Protein AF-A0A961YLG9-F1 (afdb_monomer)

Radius of gyration: 18.96 Å; Cα contacts (8 Å, |Δi|>4): 304; chains: 1; bounding box: 44×37×53 Å

Solvent-accessible surface area (backbone atoms only — not comparable to full-atom values): 10864 Å² total; per-residue (Å²): 130,50,76,83,41,44,87,75,76,43,82,70,72,60,47,52,33,29,38,29,34,39,29,33,47,66,45,86,82,85,55,84,61,77,47,68,44,92,85,68,57,30,36,38,34,45,44,97,78,22,21,39,44,34,38,22,33,81,44,76,56,87,82,72,70,48,75,55,99,88,36,82,41,46,74,59,53,68,68,43,51,53,50,31,54,50,56,48,23,71,75,38,64,76,51,70,74,55,52,73,72,48,71,42,33,46,83,30,43,29,27,66,82,50,51,38,35,47,40,61,54,80,93,43,80,92,48,74,50,78,50,32,35,43,79,47,45,80,82,42,43,72,61,49,50,54,40,51,55,23,52,76,68,77,40,83,45,100,58,92,48,74,91,21,30,64,70,73,54,77,77,65,85,71,72,62,80,59,83,83,49,99,80,110

pLDDT: mean 90.31, std 12.15, range [31.39, 98.12]

Nearest PDB structures (foldseek):
  8bjy-assembly1_A  TM=7.384E-01  e=9.399E-06  Parastagonospora nodorum SN15
  5t1e-assembly1_A  TM=6.986E-01  e=9.980E-06  Parastagonospora nodorum SN15
  8blz-assembly1_C  TM=6.568E-01  e=5.814E-06  Parastagonospora nodorum SN15
  8blx-assembly1_A  TM=6.499E-01  e=5.475E-06  Parastagonospora nodorum SN15
  6iwe-assembly1_A  TM=6.745E-01  e=1.519E-05  Penicillium terrenum

Structure (mmCIF, N/CA/C/O backbone):
data_AF-A0A961YLG9-F1
#
_entry.id   AF-A0A961YLG9-F1
#
loop_
_atom_site.group_PDB
_atom_site.id
_atom_site.type_symbol
_atom_site.label_atom_id
_atom_site.label_alt_id
_atom_site.label_comp_id
_atom_site.label_asym_id
_atom_site.label_entity_id
_atom_site.label_seq_id
_atom_site.pdbx_PDB_ins_code
_atom_site.Cartn_x
_atom_site.Cartn_y
_atom_site.Cartn_z
_atom_site.occupancy
_atom_site.B_iso_or_equiv
_atom_site.auth_seq_id
_atom_site.auth_comp_id
_atom_site.auth_asym_id
_atom_site.auth_atom_id
_atom_site.pdbx_PDB_model_num
ATOM 1 N N . GLY A 1 1 ? 2.352 7.846 11.051 1.00 78.31 1 GLY A N 1
ATOM 2 C CA . GLY A 1 1 ? 1.405 6.716 10.923 1.00 78.31 1 GLY A CA 1
ATOM 3 C C . GLY A 1 1 ? 0.243 6.874 11.884 1.00 78.31 1 GLY A C 1
ATOM 4 O O . GLY A 1 1 ? -0.886 7.020 11.445 1.00 78.31 1 GLY A O 1
ATOM 5 N N . ASN A 1 2 ? 0.514 6.935 13.190 1.00 89.12 2 ASN A N 1
ATOM 6 C CA . ASN A 1 2 ? -0.513 7.116 14.226 1.00 89.12 2 ASN A CA 1
ATOM 7 C C . ASN A 1 2 ? -0.897 8.585 14.509 1.00 89.12 2 ASN A C 1
ATOM 9 O O . ASN A 1 2 ? -1.562 8.863 15.502 1.00 89.12 2 ASN A O 1
ATOM 13 N N . ASP A 1 3 ? -0.490 9.544 13.674 1.00 90.50 3 ASP A N 1
ATOM 14 C CA . ASP A 1 3 ? -0.540 10.980 14.004 1.00 90.50 3 ASP A CA 1
ATOM 15 C C . ASP A 1 3 ? -1.960 11.493 14.303 1.00 90.50 3 ASP A C 1
ATOM 17 O O . ASP A 1 3 ? -2.135 12.384 15.131 1.00 90.50 3 ASP A O 1
ATOM 21 N N . LEU A 1 4 ? -2.981 10.889 13.683 1.00 92.50 4 LEU A N 1
ATOM 22 C CA . LEU A 1 4 ? -4.389 11.242 13.894 1.00 92.50 4 LEU A CA 1
ATOM 23 C C . LEU A 1 4 ? -5.045 10.521 15.082 1.00 92.50 4 LEU A C 1
ATOM 25 O O . LEU A 1 4 ? -6.028 11.028 15.615 1.00 92.50 4 LEU A O 1
ATOM 29 N N . ILE A 1 5 ? -4.529 9.360 15.499 1.00 92.12 5 ILE A N 1
ATOM 30 C CA . ILE A 1 5 ? -5.150 8.532 16.550 1.00 92.12 5 ILE A CA 1
ATOM 31 C C . ILE A 1 5 ? -4.424 8.635 17.899 1.00 92.12 5 ILE A C 1
ATOM 33 O O . ILE A 1 5 ? -5.054 8.489 18.945 1.00 92.12 5 ILE A O 1
ATOM 37 N N . ASN A 1 6 ? -3.134 8.989 17.889 1.00 92.75 6 ASN A N 1
ATOM 38 C CA . ASN A 1 6 ? -2.335 9.224 19.092 1.00 92.75 6 ASN A CA 1
ATOM 39 C C . ASN A 1 6 ? -2.957 10.271 20.037 1.00 92.75 6 ASN A C 1
ATOM 41 O O . ASN A 1 6 ? -2.997 10.014 21.241 1.00 92.75 6 ASN A O 1
ATOM 45 N N . PRO A 1 7 ? -3.494 11.419 19.558 1.00 94.19 7 PRO A N 1
ATOM 46 C CA . PRO A 1 7 ? -4.159 12.389 20.435 1.00 94.19 7 PRO A CA 1
ATOM 47 C C . PRO A 1 7 ? -5.408 11.845 21.144 1.00 94.19 7 PRO A C 1
ATOM 49 O O . PRO A 1 7 ? -5.836 12.419 22.141 1.00 94.19 7 PRO A O 1
ATOM 52 N N . LEU A 1 8 ? -5.986 10.748 20.642 1.00 92.19 8 LEU A N 1
ATOM 53 C CA . LEU A 1 8 ? -7.137 10.055 21.229 1.00 92.19 8 LEU A CA 1
ATOM 54 C C . LEU A 1 8 ? -6.713 8.936 22.199 1.00 92.19 8 LEU A C 1
ATOM 56 O O . LEU A 1 8 ? -7.563 8.224 22.721 1.00 92.19 8 LEU A O 1
ATOM 60 N N . GLY A 1 9 ? -5.409 8.768 22.447 1.00 90.62 9 GLY A N 1
ATOM 61 C CA . GLY A 1 9 ? -4.867 7.722 23.318 1.00 90.62 9 GLY A CA 1
ATOM 62 C C . GLY A 1 9 ? -4.776 6.339 22.666 1.00 90.62 9 GLY A C 1
ATOM 63 O O . GLY A 1 9 ? -4.521 5.360 23.363 1.00 90.62 9 GLY A O 1
ATOM 64 N N . LEU A 1 10 ? -4.972 6.246 21.348 1.00 90.12 10 LEU A N 1
ATOM 65 C CA . LEU A 1 10 ? -4.875 5.000 20.589 1.00 90.12 10 LEU A CA 1
ATOM 66 C C . LEU A 1 10 ? -3.513 4.908 19.899 1.00 90.12 10 LEU A C 1
ATOM 68 O O . LEU A 1 10 ? -3.010 5.903 19.385 1.00 90.12 10 LEU A O 1
ATOM 72 N N . ASN A 1 11 ? -2.941 3.707 19.842 1.00 90.12 11 ASN A N 1
ATOM 73 C CA . ASN A 1 11 ? -1.681 3.454 19.152 1.00 90.12 11 ASN A CA 1
ATOM 74 C C . ASN A 1 11 ? -1.689 2.057 18.529 1.00 90.12 11 ASN A C 1
ATOM 76 O O . ASN A 1 11 ? -2.025 1.081 19.197 1.00 90.12 11 ASN A O 1
ATOM 80 N N . VAL A 1 12 ? -1.274 1.965 17.268 1.00 90.44 12 VAL A N 1
ATOM 81 C CA . VAL A 1 12 ? -1.091 0.697 16.558 1.00 90.44 12 VAL A CA 1
ATOM 82 C C . VAL A 1 12 ? 0.377 0.561 16.166 1.00 90.44 12 VAL A C 1
ATOM 84 O O . VAL A 1 12 ? 0.937 1.521 15.626 1.00 90.44 12 VAL A O 1
ATOM 87 N N . PRO A 1 13 ? 1.025 -0.592 16.419 1.00 89.44 13 PRO A N 1
ATOM 88 C CA . PRO A 1 13 ? 2.351 -0.845 15.871 1.00 89.44 13 PRO A CA 1
ATOM 89 C C . PRO A 1 13 ? 2.229 -0.782 14.349 1.00 89.44 13 PRO A C 1
ATOM 91 O O . PRO A 1 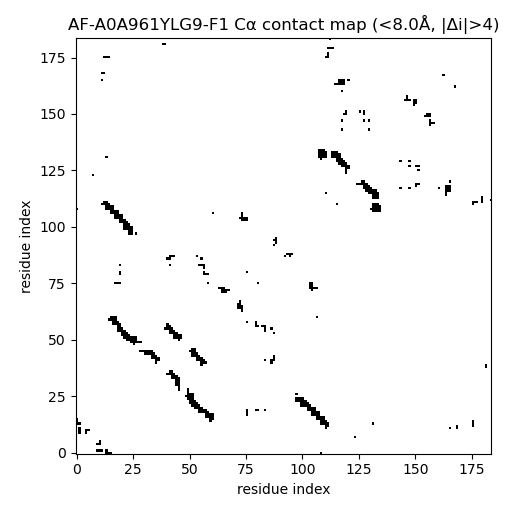13 ? 1.478 -1.554 13.768 1.00 89.44 13 PRO A O 1
ATOM 94 N N . MET A 1 14 ? 2.870 0.187 13.706 1.00 88.50 14 MET A N 1
ATOM 95 C CA . MET A 1 14 ? 2.844 0.310 12.253 1.00 88.50 14 MET A CA 1
ATOM 96 C C . MET A 1 14 ? 4.108 0.980 11.750 1.00 88.50 14 MET A C 1
ATOM 98 O O . MET A 1 14 ? 4.666 1.859 12.412 1.00 88.50 14 MET A O 1
ATOM 102 N N . GLU A 1 15 ? 4.489 0.616 10.539 1.00 89.50 15 GLU A N 1
ATOM 103 C CA . GLU A 1 15 ? 5.558 1.262 9.795 1.00 89.50 15 GLU A CA 1
ATOM 104 C C . GLU A 1 15 ? 4.985 1.957 8.566 1.00 89.50 15 GLU A C 1
ATOM 106 O O . GLU A 1 15 ? 3.935 1.583 8.043 1.00 89.50 15 GLU A O 1
ATOM 111 N N . VAL A 1 16 ? 5.670 3.000 8.107 1.00 91.44 16 VAL A N 1
ATOM 112 C CA . VAL A 1 16 ? 5.351 3.625 6.826 1.00 91.44 16 VAL A CA 1
ATOM 113 C C . VAL A 1 16 ? 6.437 3.224 5.843 1.00 91.44 16 VAL A C 1
ATOM 115 O O . VAL A 1 16 ? 7.594 3.622 5.979 1.00 91.44 16 VAL A O 1
ATOM 118 N N . MET A 1 17 ? 6.057 2.427 4.854 1.00 91.25 17 MET A N 1
ATOM 119 C CA . MET A 1 17 ? 6.935 2.013 3.768 1.00 91.25 17 MET A CA 1
ATOM 120 C C . MET A 1 17 ? 6.715 2.874 2.531 1.00 91.25 17 MET A C 1
ATOM 122 O O . MET A 1 17 ? 5.650 3.456 2.334 1.00 91.25 17 MET A O 1
ATOM 126 N N . MET A 1 18 ? 7.719 2.913 1.666 1.00 92.75 18 MET A N 1
ATOM 127 C CA . MET A 1 18 ? 7.633 3.422 0.309 1.00 92.75 18 MET A CA 1
ATOM 128 C C . MET A 1 18 ? 7.708 2.270 -0.687 1.00 92.75 18 MET A C 1
ATOM 130 O O . MET A 1 18 ? 8.552 1.382 -0.563 1.00 92.75 18 MET A O 1
ATOM 134 N N . VAL A 1 19 ? 6.849 2.322 -1.703 1.00 93.31 19 VAL A N 1
ATOM 135 C CA . VAL A 1 19 ? 6.876 1.405 -2.850 1.00 93.31 19 VAL A CA 1
ATOM 136 C C . VAL A 1 19 ? 7.156 2.182 -4.120 1.00 93.31 19 VAL A C 1
ATOM 138 O O . VAL A 1 19 ? 6.512 3.205 -4.374 1.00 93.31 19 VAL A O 1
ATOM 141 N N . THR A 1 20 ? 8.091 1.688 -4.929 1.00 95.38 20 THR A N 1
ATOM 142 C CA . THR A 1 20 ? 8.440 2.303 -6.210 1.00 95.38 20 THR A CA 1
ATOM 143 C C . THR A 1 20 ? 7.461 1.891 -7.299 1.00 95.38 20 THR A C 1
ATOM 145 O O . THR A 1 20 ? 7.100 0.725 -7.449 1.00 95.38 20 THR A O 1
ATOM 148 N N . MET A 1 21 ? 7.068 2.864 -8.112 1.00 96.44 21 MET A N 1
ATOM 149 C CA . MET A 1 21 ? 6.293 2.673 -9.326 1.00 96.44 21 MET A CA 1
ATOM 150 C C . MET A 1 21 ? 7.014 3.318 -10.504 1.00 96.44 21 MET A C 1
ATOM 152 O O . MET A 1 21 ? 7.612 4.387 -10.374 1.00 96.44 21 MET A O 1
ATOM 156 N N . MET A 1 22 ? 6.917 2.700 -11.674 1.00 96.75 22 MET A N 1
ATOM 157 C CA . MET A 1 22 ? 7.529 3.184 -12.906 1.00 96.75 22 MET A CA 1
ATOM 158 C C . MET A 1 22 ? 6.637 2.926 -14.117 1.00 96.75 22 MET A C 1
ATOM 160 O O . MET A 1 22 ? 5.953 1.907 -14.200 1.00 96.75 22 MET A O 1
ATOM 164 N N . ASN A 1 23 ? 6.679 3.855 -15.071 1.00 97.44 23 ASN A N 1
ATOM 165 C CA . ASN A 1 23 ? 6.059 3.726 -16.380 1.00 97.44 23 ASN A CA 1
ATOM 166 C C . ASN A 1 23 ? 7.128 3.785 -17.472 1.00 97.44 23 ASN A C 1
ATOM 168 O O . ASN A 1 23 ? 7.954 4.706 -17.490 1.00 97.44 23 ASN A O 1
ATOM 172 N N . SER A 1 24 ? 7.069 2.854 -18.418 1.00 97.88 24 SER A N 1
ATOM 173 C CA . SER A 1 24 ? 7.876 2.925 -19.633 1.00 97.88 24 SER A CA 1
ATOM 174 C C . SER A 1 24 ? 7.266 3.874 -20.671 1.00 97.88 24 SER A C 1
ATOM 176 O O . SER A 1 24 ? 6.096 4.253 -20.602 1.00 97.88 24 SER A O 1
ATOM 178 N N . ALA A 1 25 ? 8.056 4.199 -21.690 1.00 98.12 25 ALA A N 1
ATOM 179 C CA . ALA A 1 25 ? 7.547 4.602 -22.992 1.00 98.12 25 ALA A CA 1
ATOM 180 C C . ALA A 1 25 ? 6.728 3.457 -23.622 1.00 98.12 25 ALA A C 1
ATOM 182 O O . ALA A 1 25 ? 6.927 2.297 -23.242 1.00 98.12 25 ALA A O 1
ATOM 183 N N . PRO A 1 26 ? 5.830 3.741 -24.583 1.00 97.75 26 PRO A N 1
ATOM 184 C CA . PRO A 1 26 ? 5.131 2.699 -25.329 1.00 97.75 26 PRO A CA 1
ATOM 185 C C . PRO A 1 26 ? 6.098 1.698 -25.970 1.00 97.75 26 PRO A C 1
ATOM 187 O O . PRO A 1 26 ? 7.113 2.091 -26.547 1.00 97.75 26 PRO A O 1
ATOM 190 N N . MET A 1 27 ? 5.768 0.412 -25.879 1.00 96.56 27 MET A N 1
ATOM 191 C CA . MET A 1 27 ? 6.502 -0.699 -26.489 1.00 96.56 27 MET A CA 1
ATOM 192 C C . MET A 1 27 ? 5.531 -1.617 -27.235 1.00 96.56 27 MET A C 1
ATOM 194 O O . MET A 1 27 ? 4.314 -1.508 -27.068 1.00 96.56 27 MET A O 1
ATOM 198 N N . GLU A 1 28 ? 6.064 -2.538 -28.043 1.00 95.94 28 GLU A N 1
ATOM 199 C CA . GLU A 1 28 ? 5.253 -3.604 -28.632 1.00 95.94 28 GLU A CA 1
ATOM 200 C C . GLU A 1 28 ? 4.506 -4.368 -27.536 1.00 95.94 28 GLU A C 1
ATOM 202 O O . GLU A 1 28 ? 5.050 -4.663 -26.465 1.00 95.94 28 GLU A O 1
ATOM 207 N N . ARG A 1 29 ? 3.231 -4.652 -27.796 1.00 95.56 29 ARG A N 1
ATOM 208 C CA . ARG A 1 29 ? 2.351 -5.261 -26.813 1.00 95.56 29 ARG A CA 1
ATOM 209 C C . ARG A 1 29 ? 2.552 -6.772 -26.762 1.00 95.56 29 ARG A C 1
ATOM 211 O O . ARG A 1 29 ? 2.270 -7.456 -27.737 1.00 95.56 29 ARG A O 1
ATOM 218 N N . ILE A 1 30 ? 3.001 -7.273 -25.613 1.00 96.06 30 ILE A N 1
ATOM 219 C CA . ILE A 1 30 ? 3.407 -8.675 -25.423 1.00 96.06 30 ILE A CA 1
ATOM 220 C C . ILE A 1 30 ? 2.737 -9.366 -24.230 1.00 96.06 30 ILE A C 1
ATOM 222 O O . ILE A 1 30 ? 2.793 -10.591 -24.142 1.00 96.06 30 ILE A O 1
ATOM 226 N N . ILE A 1 31 ? 2.110 -8.617 -23.314 1.00 93.44 31 ILE A N 1
ATOM 227 C CA . ILE A 1 31 ? 1.373 -9.187 -22.178 1.00 93.44 31 ILE A CA 1
ATOM 228 C C . ILE A 1 31 ? -0.038 -8.597 -22.067 1.00 93.44 31 ILE A C 1
ATOM 230 O O . ILE A 1 31 ? -0.242 -7.386 -22.151 1.00 93.44 31 ILE A O 1
ATOM 234 N N . ASP A 1 32 ? -1.015 -9.477 -21.859 1.00 93.88 32 ASP A N 1
ATOM 235 C CA . ASP A 1 32 ? -2.393 -9.132 -21.499 1.00 93.88 32 ASP A CA 1
ATOM 236 C C . ASP A 1 32 ? -2.632 -9.068 -19.981 1.00 93.88 32 ASP A C 1
ATOM 238 O O . ASP A 1 32 ? -3.252 -8.102 -19.521 1.00 93.88 32 ASP A O 1
ATOM 242 N N . PRO A 1 33 ? -2.190 -10.065 -19.183 1.00 95.19 33 PRO A N 1
ATOM 243 C CA . PRO A 1 33 ? -2.502 -10.088 -17.764 1.00 95.19 33 PRO A CA 1
ATOM 244 C C . PRO A 1 33 ? -1.590 -9.156 -16.961 1.00 95.19 33 PRO A C 1
ATOM 246 O O . PRO A 1 33 ? -0.528 -8.721 -17.411 1.00 95.19 33 PRO A O 1
ATOM 249 N N . VAL A 1 34 ? -1.997 -8.902 -15.718 1.00 94.62 34 VAL A N 1
ATOM 250 C CA . VAL A 1 34 ? -1.071 -8.432 -14.685 1.00 94.62 34 VAL A CA 1
ATOM 251 C C . VAL A 1 34 ? -0.186 -9.612 -14.285 1.00 94.62 34 VAL A C 1
ATOM 253 O O . VAL A 1 34 ? -0.695 -10.696 -14.005 1.00 94.62 34 VAL A O 1
ATOM 256 N N . ILE A 1 35 ? 1.125 -9.400 -14.248 1.00 93.06 35 ILE A N 1
ATOM 257 C CA . ILE A 1 35 ? 2.103 -10.370 -13.756 1.00 93.06 35 ILE A CA 1
ATOM 258 C C . ILE A 1 35 ? 2.612 -9.870 -12.406 1.00 93.06 35 ILE A C 1
ATOM 260 O O . ILE A 1 35 ? 2.890 -8.683 -12.250 1.00 93.06 35 ILE A O 1
ATOM 264 N N . GLY A 1 36 ? 2.734 -10.765 -11.431 1.00 90.69 36 GLY A N 1
ATOM 265 C CA . GLY A 1 36 ? 3.318 -10.475 -10.126 1.00 90.69 36 GLY A CA 1
ATOM 266 C C . GLY A 1 36 ? 4.227 -11.608 -9.672 1.00 90.69 36 GLY A C 1
ATOM 267 O O . GLY A 1 36 ? 4.085 -12.746 -10.123 1.00 90.69 36 GLY A O 1
ATOM 268 N N . THR A 1 37 ? 5.167 -11.300 -8.787 1.00 87.81 37 THR A N 1
ATOM 269 C CA . THR A 1 37 ? 6.005 -12.309 -8.135 1.00 87.81 37 THR A CA 1
ATOM 270 C C . THR A 1 37 ? 5.347 -12.788 -6.840 1.00 87.81 37 THR A C 1
ATOM 272 O O . THR A 1 37 ? 4.748 -12.003 -6.108 1.00 87.81 37 THR A O 1
ATOM 275 N N . ALA A 1 38 ? 5.468 -14.084 -6.530 1.00 83.94 38 ALA A N 1
ATOM 276 C CA . ALA A 1 38 ? 4.849 -14.671 -5.335 1.00 83.94 38 ALA A CA 1
ATOM 277 C C . ALA A 1 38 ? 5.360 -14.041 -4.027 1.00 83.94 38 ALA A C 1
ATOM 279 O O . ALA A 1 38 ? 4.603 -13.900 -3.078 1.00 83.94 38 ALA A O 1
ATOM 280 N N . ASN A 1 39 ? 6.616 -13.590 -3.997 1.00 80.19 39 ASN A N 1
ATOM 281 C CA . ASN A 1 39 ? 7.196 -12.910 -2.836 1.00 80.19 39 ASN A CA 1
ATOM 282 C C . ASN A 1 39 ? 6.848 -11.409 -2.781 1.00 80.19 39 ASN A C 1
ATOM 284 O O . ASN A 1 39 ? 7.513 -10.663 -2.069 1.00 80.19 39 ASN A O 1
ATOM 288 N N . ALA A 1 40 ? 5.873 -10.950 -3.576 1.00 78.75 40 ALA A N 1
ATOM 289 C CA . ALA A 1 40 ? 5.454 -9.550 -3.682 1.00 78.75 40 ALA A CA 1
ATOM 290 C C . ALA A 1 40 ? 6.599 -8.559 -3.986 1.00 78.75 40 ALA A C 1
ATOM 292 O O . ALA A 1 40 ? 6.510 -7.372 -3.689 1.00 78.75 40 ALA A O 1
ATOM 293 N N . THR A 1 41 ? 7.680 -9.032 -4.611 1.00 84.94 41 THR A N 1
ATOM 294 C CA . THR A 1 41 ? 8.852 -8.216 -4.964 1.00 84.94 41 THR A CA 1
ATOM 295 C C . THR A 1 41 ? 8.607 -7.313 -6.168 1.00 84.94 41 THR A C 1
ATOM 297 O O . THR A 1 41 ? 9.301 -6.311 -6.346 1.00 84.94 41 THR A O 1
ATOM 300 N N . GLY A 1 42 ? 7.629 -7.645 -7.011 1.00 90.50 42 GLY A N 1
ATOM 301 C CA . GLY A 1 42 ? 7.255 -6.805 -8.135 1.00 90.50 42 GLY A CA 1
ATOM 302 C C . GLY A 1 42 ? 5.952 -7.215 -8.798 1.00 90.50 42 GLY A C 1
ATOM 303 O O . GLY A 1 42 ? 5.513 -8.363 -8.725 1.00 90.50 42 GLY A O 1
ATOM 304 N N . SER A 1 43 ? 5.349 -6.246 -9.474 1.00 94.25 43 SER A N 1
ATOM 305 C CA . SER A 1 43 ? 4.207 -6.433 -10.357 1.00 94.25 43 SER A CA 1
ATOM 306 C C . SER A 1 43 ? 4.382 -5.604 -11.622 1.00 94.25 43 SER A C 1
ATOM 308 O O . SER A 1 43 ? 5.018 -4.551 -11.612 1.00 94.25 43 SER A O 1
ATOM 310 N N . ALA A 1 44 ? 3.821 -6.073 -12.725 1.00 95.88 44 ALA A N 1
A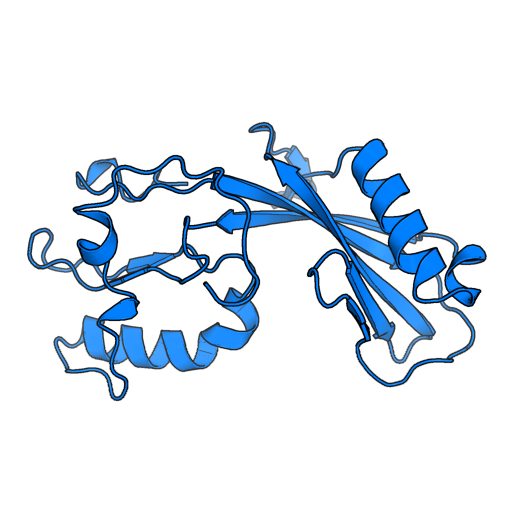TOM 311 C CA . ALA A 1 44 ? 3.832 -5.366 -13.990 1.00 95.88 44 ALA A CA 1
ATOM 312 C C . ALA A 1 44 ? 2.554 -5.643 -14.771 1.00 95.88 44 ALA A C 1
ATOM 314 O O . ALA A 1 44 ? 2.001 -6.743 -14.742 1.00 95.88 44 ALA A O 1
ATOM 315 N N . ARG A 1 45 ? 2.108 -4.644 -15.522 1.00 96.69 45 ARG A N 1
ATOM 316 C CA . ARG A 1 45 ? 1.114 -4.815 -16.578 1.00 96.69 45 ARG A CA 1
ATOM 317 C C . ARG A 1 45 ? 1.467 -3.943 -17.762 1.00 96.69 45 ARG A C 1
ATOM 319 O O . ARG A 1 45 ? 2.077 -2.889 -17.589 1.00 96.69 45 ARG A O 1
ATOM 326 N N . GLN A 1 46 ? 1.030 -4.354 -18.943 1.00 97.50 46 GLN A N 1
ATOM 327 C CA . GLN A 1 46 ? 1.111 -3.511 -20.122 1.00 97.50 46 GLN A CA 1
ATOM 328 C C . GLN A 1 46 ? -0.251 -2.877 -20.395 1.00 97.50 46 GLN A C 1
ATOM 330 O O . GLN A 1 46 ? -1.274 -3.550 -20.533 1.00 97.50 46 GLN A O 1
ATOM 335 N N . GLU A 1 47 ? -0.257 -1.555 -20.409 1.00 96.00 47 GLU A N 1
ATOM 336 C CA . GLU A 1 47 ? -1.417 -0.730 -20.692 1.00 96.00 47 GLU A CA 1
ATOM 337 C C . GLU A 1 47 ? -1.834 -0.857 -22.171 1.00 96.00 47 GLU A C 1
ATOM 339 O O . GLU A 1 47 ? -1.025 -1.249 -23.021 1.00 96.00 47 GLU A O 1
ATOM 344 N N . PRO A 1 48 ? -3.089 -0.518 -22.522 1.00 95.19 48 PRO A N 1
ATOM 345 C CA . PRO A 1 48 ? -3.554 -0.557 -23.910 1.00 95.19 48 PRO A CA 1
ATOM 346 C C . PRO A 1 48 ? -2.733 0.308 -24.877 1.00 95.19 48 PRO A C 1
ATOM 348 O O . PRO A 1 48 ? -2.666 -0.004 -26.061 1.00 95.19 48 PRO A O 1
ATOM 351 N N . ASP A 1 49 ? -2.092 1.371 -24.381 1.00 95.75 49 ASP A N 1
ATOM 352 C CA . ASP A 1 49 ? -1.203 2.249 -25.153 1.00 95.75 49 ASP A CA 1
ATOM 353 C C . ASP A 1 49 ? 0.227 1.690 -25.308 1.00 95.75 49 ASP A C 1
ATOM 355 O O . ASP A 1 49 ? 1.111 2.375 -25.819 1.00 95.75 49 ASP A O 1
ATOM 359 N N . GLY A 1 50 ? 0.465 0.452 -24.867 1.00 96.44 50 GLY A N 1
ATOM 360 C CA . GLY A 1 50 ? 1.743 -0.246 -24.976 1.00 96.44 50 GLY A CA 1
ATOM 361 C C . GLY A 1 50 ? 2.732 0.066 -23.855 1.00 96.44 50 GLY A C 1
ATOM 362 O O . GLY A 1 50 ? 3.809 -0.534 -23.831 1.00 96.44 50 GLY A O 1
ATOM 363 N N . LYS A 1 51 ? 2.414 0.970 -22.918 1.00 97.75 51 LYS A N 1
ATOM 364 C CA . LYS A 1 51 ? 3.303 1.280 -21.790 1.00 97.75 51 LYS A CA 1
ATOM 365 C C . LYS A 1 51 ? 3.285 0.163 -20.761 1.00 97.75 51 LYS A C 1
ATOM 367 O O . LYS A 1 51 ? 2.227 -0.322 -20.376 1.00 97.75 51 LYS A O 1
ATOM 372 N N . PHE A 1 52 ? 4.446 -0.189 -20.235 1.00 97.75 52 PHE A N 1
ATOM 373 C CA . PHE A 1 52 ? 4.523 -0.970 -19.012 1.00 97.75 52 PHE A CA 1
ATOM 374 C C . PHE A 1 52 ? 4.307 -0.061 -17.811 1.00 97.75 52 PHE A C 1
ATOM 376 O O . PHE A 1 52 ? 4.982 0.959 -17.678 1.00 97.75 52 PHE A O 1
ATOM 383 N N . ARG A 1 53 ? 3.390 -0.456 -16.930 1.00 97.19 53 ARG A N 1
ATOM 384 C CA . ARG A 1 53 ? 3.256 0.063 -15.571 1.00 97.19 53 ARG A CA 1
ATOM 385 C C . ARG A 1 53 ? 3.745 -1.014 -14.622 1.00 97.19 53 ARG A C 1
ATOM 387 O O . ARG A 1 53 ? 3.150 -2.091 -14.556 1.00 97.19 53 ARG A O 1
ATOM 394 N N . CYS A 1 54 ? 4.796 -0.702 -13.882 1.00 96.44 54 CYS A N 1
ATOM 395 C CA . CYS A 1 54 ? 5.453 -1.651 -13.001 1.00 96.44 54 CYS A CA 1
ATOM 396 C C . CYS A 1 54 ? 5.574 -1.081 -11.594 1.00 96.44 54 CYS A C 1
ATOM 398 O O . CYS A 1 54 ? 5.793 0.118 -11.422 1.00 96.44 54 CYS A O 1
ATOM 400 N N . GLY A 1 55 ? 5.436 -1.951 -10.605 1.00 94.06 55 GLY A N 1
ATOM 401 C CA . GLY A 1 55 ? 5.647 -1.652 -9.199 1.00 94.06 55 GLY A CA 1
ATOM 402 C C . GLY A 1 55 ? 6.595 -2.658 -8.571 1.00 94.06 55 GLY A C 1
ATOM 403 O O . GLY A 1 55 ? 6.711 -3.790 -9.041 1.00 94.06 55 GLY A O 1
ATOM 404 N N . GLY A 1 56 ? 7.265 -2.251 -7.508 1.00 90.69 56 GLY A N 1
ATOM 405 C CA . GLY A 1 56 ? 8.176 -3.093 -6.745 1.00 90.69 56 GLY A CA 1
ATOM 406 C C . GLY A 1 56 ? 9.113 -2.238 -5.912 1.00 90.69 56 GLY A C 1
ATOM 407 O O . GLY A 1 56 ? 9.027 -1.014 -5.938 1.00 90.69 56 GLY A O 1
ATOM 408 N N . GLY A 1 57 ? 10.017 -2.889 -5.194 1.00 84.56 57 GLY A N 1
ATOM 409 C CA . GLY A 1 57 ? 11.026 -2.211 -4.391 1.00 84.56 57 GLY A CA 1
ATOM 410 C C . GLY A 1 57 ? 10.417 -1.578 -3.145 1.00 84.56 57 GLY A C 1
ATOM 411 O O . GLY A 1 57 ? 9.692 -0.584 -3.224 1.00 84.56 57 GLY A O 1
ATOM 412 N N . HIS A 1 58 ? 10.714 -2.158 -1.987 1.00 87.81 58 HIS A N 1
ATOM 413 C CA . HIS A 1 58 ? 10.258 -1.661 -0.694 1.00 87.81 58 HIS A CA 1
ATOM 414 C C . HIS A 1 58 ? 11.417 -0.988 0.027 1.00 87.81 58 HIS A C 1
ATOM 416 O O . HIS A 1 58 ? 12.509 -1.547 0.120 1.00 87.81 58 HIS A O 1
ATOM 422 N N . GLU A 1 59 ? 11.169 0.199 0.563 1.00 90.38 59 GLU A N 1
ATOM 423 C CA . GLU A 1 59 ? 12.105 0.871 1.456 1.00 90.38 59 GLU A CA 1
ATOM 424 C C . GLU A 1 59 ? 11.343 1.567 2.582 1.00 90.38 59 GLU A C 1
ATOM 426 O O . GLU A 1 59 ? 10.223 2.041 2.389 1.00 90.38 59 GLU A O 1
ATOM 431 N N . THR A 1 60 ? 11.931 1.625 3.773 1.00 90.06 60 THR A N 1
ATOM 432 C CA . THR A 1 60 ? 11.349 2.380 4.884 1.00 90.06 60 THR A CA 1
ATOM 433 C C . THR A 1 60 ? 11.291 3.858 4.513 1.00 90.06 60 THR A C 1
ATOM 435 O O . THR A 1 60 ? 12.260 4.418 3.992 1.00 90.06 60 THR A O 1
ATOM 438 N N . TRP A 1 61 ? 10.157 4.510 4.777 1.00 91.88 61 TRP A N 1
ATOM 439 C CA . TRP A 1 61 ? 10.045 5.943 4.548 1.00 91.88 61 TRP A CA 1
ATOM 440 C C . TRP A 1 61 ? 10.993 6.706 5.477 1.00 91.88 61 TRP A C 1
ATOM 442 O O . TRP A 1 61 ? 11.008 6.499 6.687 1.00 91.88 61 TRP A O 1
ATOM 452 N N . ASN A 1 62 ? 11.769 7.623 4.908 1.00 88.25 62 ASN A N 1
ATOM 453 C CA . ASN A 1 62 ? 12.756 8.418 5.636 1.00 88.25 62 ASN A CA 1
ATOM 454 C C . ASN A 1 62 ? 12.162 9.655 6.344 1.00 88.25 62 ASN A C 1
ATOM 456 O O . ASN A 1 62 ? 12.907 10.422 6.946 1.00 88.25 62 ASN A O 1
ATOM 460 N N . GLY A 1 63 ? 10.844 9.863 6.258 1.00 89.94 63 GLY A N 1
ATOM 461 C CA . GLY A 1 63 ? 10.153 11.030 6.812 1.00 89.94 63 GLY A CA 1
ATOM 462 C C . GLY A 1 63 ? 10.089 12.237 5.869 1.00 89.94 63 GLY A C 1
ATOM 463 O O . GLY A 1 63 ? 9.379 13.197 6.167 1.00 89.94 63 GLY A O 1
ATOM 464 N N . ASP A 1 64 ? 10.762 12.193 4.716 1.00 90.44 64 ASP A N 1
ATOM 465 C CA . ASP A 1 64 ? 10.760 13.306 3.772 1.00 90.44 64 ASP A CA 1
ATOM 466 C C . ASP A 1 64 ? 9.511 13.279 2.892 1.00 90.44 64 ASP A C 1
ATOM 468 O O . ASP A 1 64 ? 9.202 12.285 2.229 1.00 90.44 64 ASP A O 1
ATOM 472 N N . ILE A 1 65 ? 8.816 14.413 2.830 1.00 93.50 65 ILE A N 1
ATOM 473 C CA . ILE A 1 65 ? 7.724 14.645 1.889 1.00 93.50 65 ILE A CA 1
ATOM 474 C C . ILE A 1 65 ? 7.929 15.999 1.213 1.00 93.50 65 ILE A C 1
ATOM 476 O O . ILE A 1 65 ? 7.97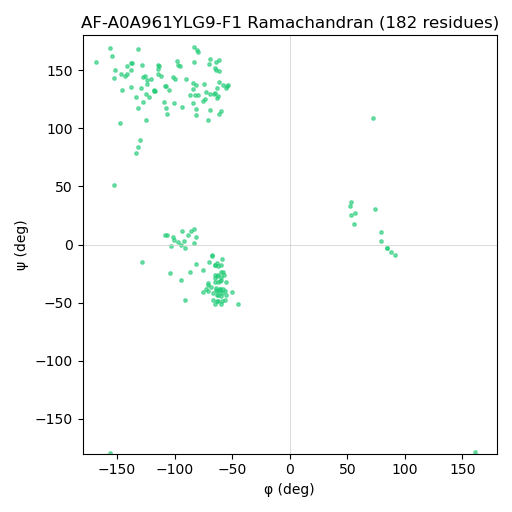2 17.050 1.850 1.00 93.50 65 ILE A O 1
ATOM 480 N N . GLY A 1 66 ? 8.115 15.969 -0.103 1.00 93.38 66 GLY A N 1
ATOM 481 C CA . GLY A 1 66 ? 8.185 17.169 -0.924 1.00 93.38 66 GLY A CA 1
ATOM 482 C C . GLY A 1 66 ? 6.792 17.662 -1.302 1.00 93.38 66 GLY A C 1
ATOM 483 O O . GLY A 1 66 ? 5.799 16.951 -1.148 1.00 93.38 66 GLY A O 1
ATOM 484 N N . VAL A 1 67 ? 6.728 18.865 -1.868 1.00 94.69 67 VAL A N 1
ATOM 485 C CA . VAL A 1 67 ? 5.516 19.404 -2.495 1.00 94.69 67 VAL A CA 1
ATOM 486 C C . VAL A 1 67 ? 5.833 19.742 -3.946 1.00 94.69 67 VAL A C 1
ATOM 488 O O . VAL A 1 67 ? 6.789 20.462 -4.224 1.00 94.69 67 VAL A O 1
ATOM 491 N N . GLU A 1 68 ? 5.035 19.218 -4.869 1.00 92.75 68 GLU A N 1
ATOM 492 C CA . GLU A 1 68 ? 5.132 19.484 -6.306 1.00 92.75 68 GLU A CA 1
ATOM 493 C C . GLU A 1 68 ? 3.722 19.768 -6.826 1.00 92.75 68 GLU A C 1
ATOM 495 O O . GLU A 1 68 ? 2.793 19.007 -6.543 1.00 92.75 68 GLU A O 1
ATOM 500 N N . ASP A 1 69 ? 3.543 20.893 -7.518 1.00 93.75 69 ASP A N 1
ATOM 501 C CA . ASP A 1 69 ? 2.240 21.376 -8.000 1.00 93.75 69 ASP A CA 1
ATOM 502 C C . ASP A 1 69 ? 1.152 21.452 -6.908 1.00 93.75 69 ASP A C 1
ATOM 504 O O . ASP A 1 69 ? -0.027 21.213 -7.157 1.00 93.75 69 ASP A O 1
ATOM 508 N N . GLY A 1 70 ? 1.552 21.764 -5.670 1.00 94.00 70 GLY A N 1
ATOM 509 C CA . GLY A 1 70 ? 0.647 21.849 -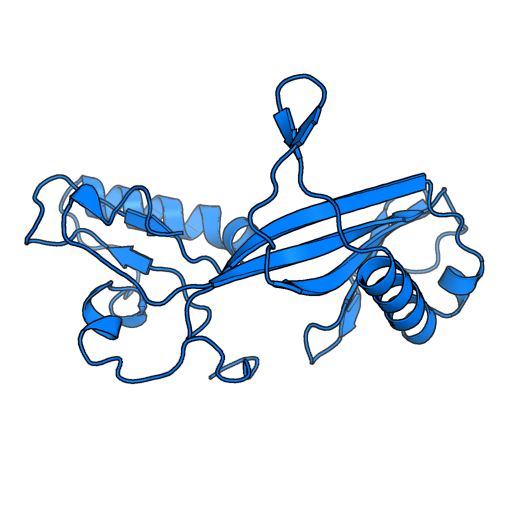4.518 1.00 94.00 70 GLY A CA 1
ATOM 510 C C . GLY A 1 70 ? 0.265 20.502 -3.898 1.00 94.00 70 GLY A C 1
ATOM 511 O O . GLY A 1 70 ? -0.505 20.480 -2.941 1.00 94.00 70 GLY A O 1
ATOM 512 N N . PHE A 1 71 ? 0.816 19.388 -4.390 1.00 93.31 71 PHE A N 1
ATOM 513 C CA . PHE A 1 71 ? 0.544 18.052 -3.865 1.00 93.31 71 PHE A CA 1
ATOM 514 C C . PHE A 1 71 ? 1.765 17.440 -3.175 1.00 93.31 71 PHE A C 1
ATOM 516 O O . PHE A 1 71 ? 2.890 17.618 -3.653 1.00 93.31 71 PHE A O 1
ATOM 523 N N . PRO A 1 72 ? 1.562 16.658 -2.099 1.00 93.25 72 PRO A N 1
ATOM 524 C CA . PRO A 1 72 ? 2.640 15.902 -1.487 1.00 93.25 72 PRO A CA 1
ATOM 525 C C . PRO A 1 72 ? 3.231 14.888 -2.475 1.00 93.25 72 PRO A C 1
ATOM 527 O O . PRO A 1 72 ? 2.518 14.229 -3.246 1.00 93.25 72 PRO A O 1
ATOM 530 N N . ARG A 1 73 ? 4.556 14.762 -2.443 1.00 94.31 73 ARG A N 1
ATOM 531 C CA . ARG A 1 73 ? 5.327 13.824 -3.257 1.00 94.31 73 ARG A CA 1
ATOM 532 C C . ARG A 1 73 ? 6.420 13.179 -2.426 1.00 94.31 73 ARG A C 1
ATOM 534 O O . ARG A 1 73 ? 7.177 13.860 -1.742 1.00 94.31 73 ARG A O 1
ATOM 541 N N . VAL A 1 74 ? 6.548 11.872 -2.588 1.00 94.62 74 VAL A N 1
ATOM 542 C CA . VAL A 1 74 ? 7.708 11.106 -2.142 1.00 94.62 74 VAL A CA 1
ATOM 543 C C . VAL A 1 74 ? 8.432 10.551 -3.361 1.00 94.62 74 VAL A C 1
ATOM 545 O O . VAL A 1 74 ? 7.825 10.339 -4.419 1.00 94.62 74 VAL A O 1
ATOM 548 N N . ARG A 1 75 ? 9.745 10.366 -3.241 1.00 93.44 75 ARG A N 1
ATOM 549 C CA . ARG A 1 75 ? 10.586 9.846 -4.320 1.00 93.44 75 ARG A CA 1
ATOM 550 C C . ARG A 1 75 ? 11.327 8.613 -3.825 1.00 93.44 75 ARG A C 1
ATOM 552 O O . ARG A 1 75 ? 11.815 8.644 -2.698 1.00 93.44 75 ARG A O 1
ATOM 559 N N . PRO A 1 76 ? 11.419 7.563 -4.652 1.00 94.00 76 PRO A N 1
ATOM 560 C CA . PRO A 1 76 ? 12.189 6.395 -4.281 1.00 94.00 76 PRO A CA 1
ATOM 561 C C . PRO A 1 76 ? 13.680 6.725 -4.295 1.00 94.00 76 PRO A C 1
ATOM 563 O O . PRO A 1 76 ? 14.120 7.621 -5.030 1.00 94.00 76 PRO A O 1
ATOM 566 N N . SER A 1 77 ? 14.472 5.978 -3.531 1.00 93.62 77 SER A N 1
ATOM 567 C CA . SER A 1 77 ? 15.924 6.038 -3.692 1.00 93.62 77 SER A CA 1
ATOM 568 C C . SER A 1 77 ? 16.338 5.516 -5.073 1.00 93.62 77 SER A C 1
ATOM 570 O O . SER A 1 77 ? 15.678 4.666 -5.676 1.00 93.62 77 SER A O 1
ATOM 572 N N . VAL A 1 78 ? 17.470 6.008 -5.589 1.00 93.69 78 VAL A N 1
ATOM 573 C CA . VAL A 1 78 ? 18.032 5.514 -6.860 1.00 93.69 78 VAL A CA 1
ATOM 574 C C . VAL A 1 78 ? 18.304 4.011 -6.779 1.00 93.69 78 VAL A C 1
ATOM 576 O O . VAL A 1 78 ? 18.034 3.290 -7.734 1.00 93.69 78 VAL A O 1
ATOM 579 N N . THR A 1 79 ? 18.772 3.531 -5.626 1.00 94.44 79 THR A N 1
ATOM 580 C CA . THR A 1 79 ? 18.990 2.105 -5.364 1.00 94.44 79 THR A CA 1
ATOM 581 C C . THR A 1 79 ? 17.703 1.300 -5.527 1.00 94.44 79 THR A C 1
ATOM 583 O O . THR A 1 79 ? 17.704 0.301 -6.242 1.00 94.44 79 THR A O 1
ATOM 586 N N . ASN A 1 80 ? 16.597 1.749 -4.924 1.00 93.38 80 ASN A N 1
ATOM 587 C CA . ASN A 1 80 ? 15.317 1.046 -4.998 1.00 93.38 80 ASN A CA 1
ATOM 588 C C . ASN A 1 80 ? 14.722 1.081 -6.419 1.00 93.38 80 ASN A C 1
ATOM 590 O O . ASN A 1 80 ? 14.178 0.085 -6.894 1.00 93.38 80 ASN A O 1
ATOM 594 N N . LEU A 1 81 ? 14.898 2.195 -7.143 1.00 95.00 81 LEU A N 1
ATOM 595 C CA . LEU A 1 81 ? 14.510 2.300 -8.552 1.00 95.00 81 LEU A CA 1
ATOM 596 C C . LEU A 1 81 ? 15.281 1.311 -9.439 1.00 95.00 81 LEU A C 1
ATOM 598 O O . LEU A 1 81 ? 14.662 0.597 -10.226 1.00 95.00 81 LEU A O 1
ATOM 602 N N . LEU A 1 82 ? 16.611 1.249 -9.310 1.00 94.56 82 LEU A N 1
ATOM 603 C CA . LEU A 1 82 ? 17.444 0.323 -10.086 1.00 94.56 82 LEU A CA 1
ATOM 604 C C . LEU A 1 82 ? 17.103 -1.134 -9.768 1.00 94.56 82 LEU A C 1
ATOM 606 O O . LEU A 1 82 ? 16.919 -1.931 -10.685 1.00 94.56 82 LEU A O 1
ATOM 610 N N . TRP A 1 83 ? 16.921 -1.455 -8.487 1.00 94.88 83 TRP A N 1
ATOM 611 C CA . TRP A 1 83 ? 16.501 -2.786 -8.065 1.00 94.88 83 TRP A CA 1
ATOM 612 C C . TRP A 1 83 ? 15.143 -3.176 -8.668 1.00 94.88 83 TRP A C 1
ATOM 614 O O . TRP A 1 83 ? 14.985 -4.280 -9.190 1.00 94.88 83 TRP A O 1
ATOM 624 N N . ALA A 1 84 ? 14.161 -2.265 -8.667 1.00 94.31 84 ALA A N 1
ATOM 625 C CA . ALA A 1 84 ? 12.851 -2.526 -9.261 1.00 94.31 84 ALA A CA 1
ATOM 626 C C . ALA A 1 84 ? 12.951 -2.743 -10.781 1.00 94.31 84 ALA A C 1
ATOM 628 O O . ALA A 1 84 ? 12.287 -3.627 -11.324 1.00 94.31 84 ALA A O 1
ATOM 629 N N . MET A 1 85 ? 13.803 -1.978 -11.472 1.00 94.94 85 MET A N 1
ATOM 630 C CA . MET A 1 85 ? 14.080 -2.163 -12.900 1.00 94.94 85 MET A CA 1
ATOM 631 C C . MET A 1 85 ? 14.705 -3.530 -13.200 1.00 94.94 85 MET A C 1
ATOM 633 O O . MET A 1 85 ? 14.288 -4.181 -14.161 1.00 94.94 85 MET A O 1
ATOM 637 N N . GLU A 1 86 ? 15.662 -3.978 -12.387 1.00 94.44 86 GLU A N 1
ATOM 638 C CA . GLU A 1 86 ? 16.293 -5.298 -12.510 1.00 94.44 86 GLU A CA 1
ATOM 639 C C . GLU A 1 86 ? 15.285 -6.425 -12.262 1.00 94.44 86 GLU A C 1
ATOM 641 O O . GLU A 1 86 ? 15.099 -7.283 -13.124 1.00 94.44 86 GLU A O 1
ATOM 646 N N . ASN A 1 87 ? 14.541 -6.366 -11.154 1.00 93.75 87 ASN A N 1
ATOM 647 C CA . ASN A 1 87 ? 13.554 -7.387 -10.798 1.00 93.75 87 ASN A CA 1
ATOM 648 C C . ASN A 1 87 ? 12.463 -7.545 -11.876 1.00 93.75 87 ASN A C 1
ATOM 650 O O . ASN A 1 87 ? 12.091 -8.659 -12.249 1.00 93.75 87 ASN A O 1
ATOM 654 N N . ILE A 1 88 ? 11.973 -6.436 -12.440 1.00 95.19 88 ILE A N 1
ATOM 655 C CA . ILE A 1 88 ? 10.997 -6.487 -13.539 1.00 95.19 88 ILE A CA 1
ATOM 656 C C . ILE A 1 88 ? 11.632 -6.971 -14.844 1.00 95.19 88 ILE A C 1
ATOM 658 O O . ILE A 1 88 ? 10.981 -7.685 -15.603 1.00 95.19 88 ILE A O 1
ATOM 662 N N . SER A 1 89 ? 12.894 -6.634 -15.105 1.00 94.94 89 SER A N 1
ATOM 663 C CA . SER A 1 89 ? 13.633 -7.132 -16.272 1.00 94.94 89 SER A CA 1
ATOM 664 C C . SER A 1 89 ? 13.860 -8.643 -16.234 1.00 94.94 89 SER A C 1
ATOM 666 O O . SER A 1 89 ? 13.882 -9.292 -17.282 1.00 94.94 89 SER A O 1
ATOM 668 N N . ASP A 1 90 ? 14.020 -9.213 -15.043 1.00 93.44 90 ASP A N 1
ATOM 669 C CA . ASP A 1 90 ? 14.136 -10.657 -14.856 1.00 93.44 90 ASP A CA 1
ATOM 670 C C . ASP A 1 90 ? 12.795 -11.365 -15.072 1.00 93.44 90 ASP A C 1
ATOM 672 O O . ASP A 1 90 ? 12.753 -12.415 -15.714 1.00 93.44 90 ASP A O 1
ATOM 676 N N . LEU A 1 91 ? 11.694 -10.752 -14.628 1.00 91.94 91 LEU A N 1
ATOM 677 C CA . LEU A 1 91 ? 10.336 -11.255 -14.847 1.00 91.94 91 LEU A CA 1
ATOM 678 C C . LEU A 1 91 ? 9.874 -11.117 -16.309 1.00 91.94 91 LEU A C 1
ATOM 680 O O . LEU A 1 91 ? 9.209 -12.005 -16.842 1.00 91.94 91 LEU A O 1
ATOM 684 N N . ILE A 1 92 ? 10.211 -10.002 -16.960 1.00 94.44 92 ILE A N 1
ATOM 685 C CA . ILE A 1 92 ? 9.804 -9.653 -18.326 1.00 94.44 92 ILE A CA 1
ATOM 686 C C . ILE A 1 92 ? 11.058 -9.239 -19.111 1.00 94.44 92 ILE A C 1
ATOM 688 O O . ILE A 1 92 ? 11.386 -8.054 -19.174 1.00 94.44 92 ILE A O 1
ATOM 692 N N . PRO A 1 93 ? 11.756 -10.178 -19.779 1.00 95.00 93 PRO A N 1
ATOM 693 C CA . PRO A 1 93 ? 13.019 -9.887 -20.459 1.00 95.00 93 PRO A CA 1
ATOM 694 C C . PRO A 1 93 ? 12.975 -8.756 -21.489 1.00 95.00 93 PRO A C 1
ATOM 696 O O . PRO A 1 93 ? 13.961 -8.034 -21.639 1.00 95.00 93 PRO A O 1
ATOM 699 N N . ALA A 1 94 ? 11.839 -8.567 -22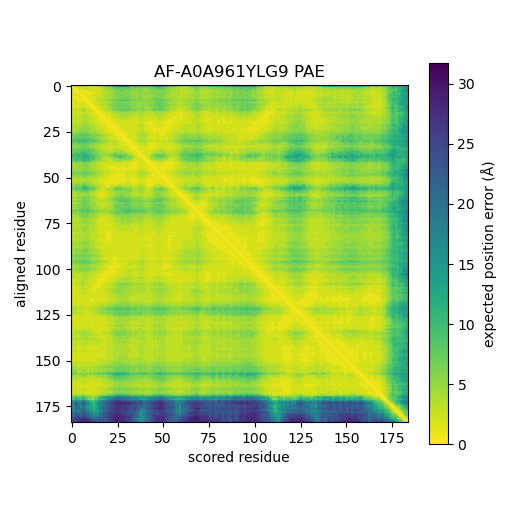.168 1.00 93.75 94 ALA A N 1
ATOM 700 C CA . ALA A 1 94 ? 11.641 -7.467 -23.111 1.00 93.75 94 ALA A CA 1
ATOM 701 C C . ALA A 1 94 ? 11.721 -6.082 -22.441 1.00 93.75 94 ALA A C 1
ATOM 703 O O . ALA A 1 94 ? 12.126 -5.114 -23.083 1.00 93.75 94 ALA A O 1
ATOM 704 N N . PHE A 1 95 ? 11.411 -5.984 -21.142 1.00 95.31 95 PHE A N 1
ATOM 705 C CA . PHE A 1 95 ? 11.483 -4.738 -20.379 1.00 95.31 95 PHE A CA 1
ATOM 706 C C . PHE A 1 95 ? 12.918 -4.205 -20.240 1.00 95.31 95 PHE A C 1
ATOM 708 O O . PHE A 1 95 ? 13.098 -3.012 -20.024 1.00 95.31 95 PHE A O 1
ATOM 715 N N . ARG A 1 96 ? 13.959 -5.023 -20.475 1.00 95.75 96 ARG A N 1
ATOM 716 C CA . ARG A 1 96 ? 15.363 -4.554 -20.496 1.00 95.75 96 ARG A CA 1
ATOM 717 C C . ARG A 1 96 ? 15.624 -3.448 -21.521 1.00 95.75 96 ARG A C 1
ATOM 719 O O . ARG A 1 96 ? 16.578 -2.693 -21.377 1.00 95.75 96 ARG A O 1
ATOM 726 N N . GLN A 1 97 ? 14.798 -3.362 -22.563 1.00 94.94 97 GLN A N 1
ATOM 727 C CA . GLN A 1 97 ? 14.888 -2.331 -23.600 1.00 94.94 97 GLN A CA 1
ATOM 728 C C . GLN A 1 97 ? 13.973 -1.128 -23.319 1.00 94.94 97 GLN A C 1
ATOM 730 O O . GLN A 1 97 ? 13.928 -0.184 -24.109 1.00 94.94 97 GLN A O 1
ATOM 735 N N . ALA A 1 98 ? 13.217 -1.154 -22.219 1.00 96.00 98 ALA A N 1
ATOM 736 C CA . ALA A 1 98 ? 12.260 -0.115 -21.887 1.00 96.00 98 ALA A CA 1
ATOM 737 C C . ALA A 1 98 ? 12.970 1.189 -21.508 1.00 96.00 98 ALA A C 1
ATOM 739 O O . ALA A 1 98 ? 13.819 1.236 -20.618 1.00 96.00 98 ALA A O 1
ATOM 740 N N . ARG A 1 99 ? 12.552 2.293 -22.130 1.00 97.44 99 ARG A N 1
ATOM 741 C CA . ARG A 1 99 ? 12.878 3.638 -21.646 1.00 97.44 99 ARG A CA 1
ATOM 742 C C . ARG A 1 99 ? 11.876 4.021 -20.563 1.00 97.44 99 ARG A C 1
ATOM 744 O O . ARG A 1 99 ? 10.683 4.064 -20.847 1.00 97.44 99 ARG A O 1
ATOM 751 N N . ILE A 1 100 ? 12.338 4.336 -19.355 1.00 97.06 100 ILE A N 1
ATOM 752 C CA . ILE A 1 100 ? 11.468 4.831 -18.278 1.00 97.06 100 ILE A CA 1
ATOM 753 C C . ILE A 1 100 ? 11.099 6.295 -18.553 1.00 97.06 100 ILE A C 1
ATOM 755 O O . ILE A 1 100 ? 11.975 7.140 -18.720 1.00 97.06 100 ILE A O 1
ATOM 759 N N . GLU A 1 101 ? 9.801 6.598 -18.625 1.00 97.00 101 GLU A N 1
ATOM 760 C CA . GLU A 1 101 ? 9.288 7.966 -18.817 1.00 97.00 101 GLU A CA 1
ATOM 761 C C . GLU A 1 101 ? 8.957 8.654 -17.499 1.00 97.00 101 GLU A C 1
ATOM 763 O O . GLU A 1 101 ? 9.027 9.878 -17.394 1.00 97.00 101 GLU A O 1
ATOM 768 N N . ARG A 1 102 ? 8.556 7.872 -16.498 1.00 95.06 102 ARG A N 1
ATOM 769 C CA . ARG A 1 102 ? 8.175 8.378 -15.184 1.00 95.06 102 ARG A CA 1
ATOM 770 C C . ARG A 1 102 ? 8.422 7.311 -14.136 1.00 95.06 102 ARG A C 1
ATOM 772 O O . ARG A 1 102 ? 8.134 6.143 -14.371 1.00 95.06 102 ARG A O 1
ATOM 779 N N . PHE A 1 103 ? 8.851 7.742 -12.963 1.00 95.75 103 PHE A N 1
ATOM 780 C CA . PHE A 1 103 ? 8.826 6.944 -11.749 1.00 95.75 103 PHE A CA 1
ATOM 781 C C . PHE A 1 103 ? 8.333 7.805 -10.587 1.00 95.75 103 PHE A C 1
ATOM 783 O O . PHE A 1 103 ? 8.382 9.036 -10.646 1.00 95.75 103 PHE A O 1
ATOM 790 N N . TRP A 1 104 ? 7.798 7.161 -9.562 1.00 95.25 104 TRP A N 1
ATOM 791 C CA . TRP A 1 104 ? 7.349 7.794 -8.327 1.00 95.25 104 TRP A CA 1
ATOM 792 C C . TRP A 1 104 ? 7.366 6.769 -7.196 1.00 95.25 104 TRP A C 1
ATOM 794 O O . TRP A 1 104 ? 7.515 5.574 -7.447 1.00 95.25 104 TRP A O 1
ATOM 804 N N . ALA A 1 105 ? 7.206 7.234 -5.961 1.00 95.12 105 ALA A N 1
ATOM 805 C CA . ALA A 1 105 ? 6.949 6.363 -4.826 1.00 95.12 105 ALA A CA 1
ATOM 806 C C . ALA A 1 105 ? 5.546 6.619 -4.260 1.00 95.12 105 ALA A C 1
ATOM 808 O O . ALA A 1 105 ? 4.979 7.703 -4.429 1.00 95.12 105 ALA A O 1
ATOM 809 N N . GLY A 1 106 ? 4.982 5.606 -3.612 1.00 93.12 106 GLY A N 1
ATOM 810 C CA . GLY A 1 106 ? 3.770 5.711 -2.802 1.00 93.12 106 GLY A CA 1
ATOM 811 C C . GLY A 1 106 ? 4.056 5.293 -1.367 1.00 93.12 106 GLY A C 1
ATOM 812 O O . GLY A 1 106 ? 4.829 4.362 -1.158 1.00 93.12 106 GLY A O 1
ATOM 813 N N . LEU A 1 107 ? 3.440 5.976 -0.401 1.00 93.62 107 LEU A N 1
ATOM 814 C CA . LEU A 1 107 ? 3.509 5.595 1.008 1.00 93.62 107 LEU A CA 1
ATOM 815 C C . LEU A 1 107 ? 2.460 4.527 1.324 1.00 93.62 107 LEU A C 1
ATOM 817 O O . LEU A 1 107 ? 1.323 4.620 0.861 1.00 93.62 107 LEU A O 1
ATOM 821 N N . ILE A 1 108 ? 2.849 3.541 2.126 1.00 92.00 108 ILE A N 1
ATOM 822 C CA . ILE A 1 108 ? 1.997 2.464 2.623 1.00 92.00 108 ILE A CA 1
ATOM 823 C C . ILE A 1 108 ? 2.135 2.407 4.138 1.00 92.00 108 ILE A C 1
ATOM 825 O O . ILE A 1 108 ? 3.233 2.226 4.653 1.00 92.00 108 ILE A O 1
ATOM 829 N N . ASP A 1 109 ? 1.017 2.533 4.840 1.00 90.81 109 ASP A N 1
ATOM 830 C CA . ASP A 1 109 ? 0.904 2.242 6.261 1.00 90.81 109 ASP A CA 1
ATOM 831 C C . ASP A 1 109 ? 0.726 0.735 6.470 1.00 90.81 109 ASP A C 1
ATOM 833 O O . ASP A 1 109 ? -0.287 0.137 6.095 1.00 90.81 109 ASP A O 1
ATOM 837 N N . GLN A 1 110 ? 1.744 0.111 7.048 1.00 90.38 110 GLN A N 1
ATOM 838 C CA . GLN A 1 110 ? 1.804 -1.326 7.231 1.00 90.38 110 GLN A CA 1
ATOM 839 C C . GLN A 1 110 ? 1.636 -1.699 8.697 1.00 90.38 110 GLN A C 1
ATOM 841 O O . GLN A 1 110 ? 2.415 -1.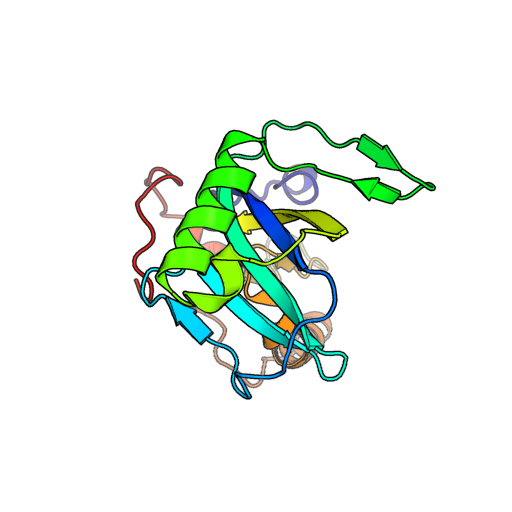273 9.549 1.00 90.38 110 GLN A O 1
ATOM 846 N N . THR A 1 111 ? 0.629 -2.521 8.980 1.00 92.62 111 THR A N 1
ATOM 847 C CA . THR A 1 111 ? 0.499 -3.197 10.272 1.00 92.62 111 THR A CA 1
ATOM 848 C C . THR A 1 111 ? 1.352 -4.475 10.290 1.00 92.62 111 THR A C 1
ATOM 850 O O . THR A 1 111 ? 1.620 -5.039 9.227 1.00 92.62 111 THR A O 1
ATOM 853 N N . PRO A 1 112 ? 1.745 -4.986 11.472 1.00 89.69 112 PRO A N 1
ATOM 854 C CA . PRO A 1 112 ? 2.580 -6.179 11.583 1.00 89.69 112 PRO A CA 1
ATOM 855 C C . PRO A 1 112 ? 1.981 -7.439 10.955 1.00 89.69 112 PRO A C 1
ATOM 857 O O . PRO A 1 112 ? 2.710 -8.324 10.527 1.00 89.69 112 PRO A O 1
ATOM 860 N N . ASP A 1 113 ? 0.652 -7.524 10.906 1.00 90.75 113 ASP A N 1
ATOM 861 C CA . ASP A 1 113 ? -0.094 -8.633 10.307 1.00 90.75 113 ASP A CA 1
ATOM 862 C C . ASP A 1 113 ? -0.547 -8.357 8.863 1.00 90.75 113 ASP A C 1
ATOM 864 O O . ASP A 1 113 ? -1.234 -9.180 8.264 1.00 90.75 113 ASP A O 1
ATOM 868 N N . ALA A 1 114 ? -0.191 -7.194 8.308 1.00 90.56 114 ALA A N 1
ATOM 869 C CA . ALA A 1 114 ? -0.617 -6.700 7.000 1.00 90.56 114 ALA A CA 1
ATOM 870 C C . ALA A 1 114 ? -2.147 -6.616 6.784 1.00 90.56 114 ALA A C 1
ATOM 872 O O . ALA A 1 114 ? -2.609 -6.514 5.642 1.00 90.56 114 ALA A O 1
ATOM 873 N N . LEU A 1 115 ? -2.946 -6.637 7.858 1.00 93.38 115 LEU A N 1
ATOM 874 C CA . LEU A 1 115 ? -4.400 -6.487 7.814 1.00 93.38 115 LEU A CA 1
ATOM 875 C C . LEU A 1 115 ? -4.828 -5.067 8.216 1.00 93.38 115 LEU A C 1
ATOM 877 O O . LEU A 1 115 ? -4.276 -4.494 9.155 1.00 93.38 115 LEU A O 1
ATOM 881 N N . PRO A 1 116 ? -5.876 -4.496 7.599 1.00 95.62 116 PRO A N 1
ATOM 882 C CA . PRO A 1 116 ? -6.372 -3.192 8.017 1.00 95.62 116 PRO A CA 1
ATOM 883 C C . PRO A 1 116 ? -6.924 -3.214 9.447 1.00 95.62 116 PRO A C 1
ATOM 885 O O . PRO A 1 116 ? -7.354 -4.241 9.977 1.00 95.62 116 PRO A O 1
ATOM 888 N N . VAL A 1 117 ? -6.948 -2.044 10.073 1.00 96.31 117 VAL A N 1
ATOM 889 C CA . VAL A 1 117 ? -7.734 -1.782 11.278 1.00 96.31 117 VAL A CA 1
ATOM 890 C C . VAL A 1 117 ? -9.070 -1.205 10.845 1.00 96.31 117 VAL A C 1
ATOM 892 O O . VAL A 1 117 ? -9.091 -0.141 10.234 1.00 96.31 117 VAL A O 1
ATOM 895 N N . LEU A 1 118 ? -10.162 -1.899 11.162 1.00 97.44 118 LEU A N 1
ATOM 896 C CA . LEU A 1 118 ? -11.544 -1.470 10.943 1.00 97.44 118 LEU A CA 1
ATOM 897 C C . LEU A 1 118 ? -12.274 -1.541 12.287 1.00 97.44 118 LEU A C 1
ATOM 899 O O . LEU A 1 118 ? -12.541 -2.636 12.788 1.00 97.44 118 LEU A O 1
ATOM 903 N N . ASP A 1 119 ? -12.563 -0.392 12.897 1.00 96.50 119 ASP A N 1
ATOM 904 C CA . ASP A 1 119 ? -13.118 -0.382 14.252 1.00 96.50 119 ASP A CA 1
ATOM 905 C C . ASP A 1 119 ? -13.947 0.865 14.583 1.00 96.50 119 ASP A C 1
ATOM 907 O O . ASP A 1 119 ? -13.830 1.908 13.941 1.00 96.50 119 ASP A O 1
ATOM 911 N N . ALA A 1 120 ? -14.753 0.734 15.633 1.00 96.44 120 ALA A N 1
ATOM 912 C CA . ALA A 1 120 ? -15.433 1.806 16.346 1.00 96.44 120 ALA A CA 1
ATOM 913 C C . ALA A 1 120 ? -15.193 1.590 17.856 1.00 96.44 120 ALA A C 1
ATOM 915 O O . ALA A 1 120 ? -15.996 0.915 18.509 1.00 96.44 120 ALA A O 1
ATOM 916 N N . PRO A 1 121 ? -14.045 2.049 18.399 1.00 93.19 121 PRO A N 1
ATOM 917 C CA . PRO A 1 121 ? -13.654 1.772 19.782 1.00 93.19 121 PRO A CA 1
ATOM 918 C C . PRO A 1 121 ? -14.655 2.353 20.788 1.00 93.19 121 PRO A C 1
ATOM 920 O O . PRO A 1 121 ? -14.954 3.548 20.760 1.00 93.19 121 PRO A O 1
ATOM 923 N N . ALA A 1 122 ? -15.147 1.526 21.713 1.00 90.38 122 ALA A N 1
ATOM 924 C CA . ALA A 1 122 ? -16.139 1.944 22.710 1.00 90.38 122 ALA A CA 1
ATOM 925 C C . ALA A 1 122 ? -15.584 2.999 23.685 1.00 90.38 122 ALA A C 1
ATOM 927 O O . ALA A 1 122 ? -16.327 3.814 24.230 1.00 90.38 122 ALA A O 1
ATOM 928 N N . GLU A 1 123 ? -14.266 3.002 23.879 1.00 89.44 123 GLU A N 1
ATOM 929 C CA . GLU A 1 123 ? -13.515 3.945 24.702 1.00 89.44 123 GLU A CA 1
ATOM 930 C C . GLU A 1 123 ? -13.474 5.357 24.095 1.00 89.44 123 GLU A C 1
ATOM 932 O O . GLU A 1 123 ? -13.138 6.315 24.788 1.00 89.44 123 GLU A O 1
ATOM 937 N N . THR A 1 124 ? -13.819 5.514 22.811 1.00 92.94 124 THR A N 1
ATOM 938 C CA . THR A 1 124 ? -13.894 6.814 22.125 1.00 92.94 124 THR A CA 1
ATOM 939 C C . THR A 1 124 ? -15.201 6.923 21.328 1.00 92.94 124 THR A C 1
ATOM 941 O O . THR A 1 124 ? -15.203 6.753 20.107 1.00 92.94 124 THR A O 1
ATOM 944 N N . PRO A 1 125 ? -16.337 7.216 21.994 1.00 92.56 125 PRO A N 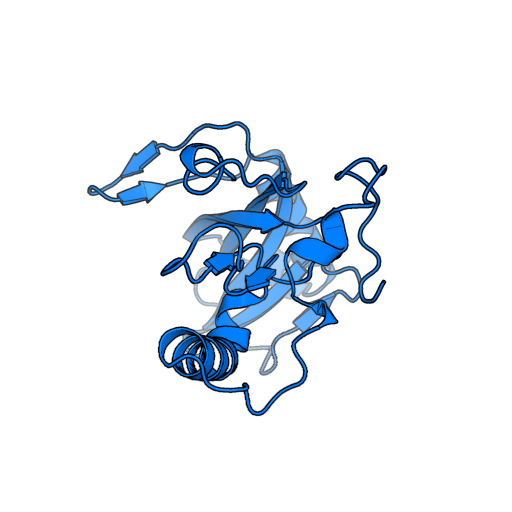1
ATOM 945 C CA . PRO A 1 125 ? -17.641 7.289 21.340 1.00 92.56 125 PRO A CA 1
ATOM 946 C C . PRO A 1 125 ? -17.664 8.265 20.156 1.00 92.56 125 PRO A C 1
ATOM 948 O O . PRO A 1 125 ? -17.180 9.392 20.257 1.00 92.56 125 PRO A O 1
ATOM 951 N N . GLY A 1 126 ? -18.256 7.832 19.041 1.00 93.25 126 GLY A N 1
ATOM 952 C CA . GLY A 1 126 ? -18.340 8.608 17.798 1.00 93.25 126 GLY A CA 1
ATOM 953 C C . GLY A 1 126 ? -17.113 8.501 16.883 1.00 93.25 126 GLY A C 1
ATOM 954 O O . GLY A 1 126 ? -17.136 9.055 15.784 1.00 93.25 126 GLY A O 1
ATOM 955 N N . LEU A 1 127 ? -16.057 7.787 17.291 1.00 95.69 127 LEU A N 1
ATOM 956 C CA . LEU A 1 127 ? -14.912 7.488 16.435 1.00 95.69 127 LEU A CA 1
ATOM 957 C C . LEU A 1 127 ? -15.163 6.221 15.611 1.00 95.69 127 LEU A C 1
ATOM 959 O O . LEU A 1 127 ? -15.430 5.156 16.161 1.00 95.69 127 LEU A O 1
ATOM 963 N N . VAL A 1 128 ? -14.967 6.321 14.297 1.00 97.25 128 VAL A N 1
ATOM 964 C CA . VAL A 1 128 ? -14.867 5.173 13.389 1.00 97.25 128 VAL A CA 1
ATOM 965 C C . VAL A 1 128 ? -13.555 5.287 12.623 1.00 97.25 128 VAL A C 1
ATOM 967 O O . VAL A 1 128 ? -13.247 6.343 12.068 1.00 97.25 128 VAL A O 1
ATOM 970 N N . ILE A 1 129 ? -12.770 4.213 12.609 1.00 96.25 129 ILE A N 1
ATOM 971 C CA . ILE A 1 129 ? -11.419 4.185 12.042 1.00 96.25 129 ILE A CA 1
ATOM 972 C C . ILE A 1 129 ? -11.267 3.105 10.975 1.00 96.25 129 ILE A C 1
ATOM 974 O O . ILE A 1 129 ? -11.782 1.993 11.099 1.00 96.25 129 ILE A O 1
ATOM 978 N N . ALA A 1 130 ? -10.521 3.465 9.932 1.00 96.69 130 ALA A N 1
ATOM 979 C CA . ALA A 1 130 ? -10.123 2.598 8.835 1.00 96.69 130 ALA A CA 1
ATOM 980 C C . ALA A 1 130 ? -8.738 3.005 8.321 1.00 96.69 130 ALA A C 1
ATOM 982 O O . ALA A 1 130 ? -8.610 4.022 7.641 1.00 96.69 130 ALA A O 1
ATOM 983 N N . PHE A 1 131 ? -7.705 2.235 8.657 1.00 95.50 131 PHE A N 1
ATOM 984 C CA . PHE A 1 131 ? -6.317 2.503 8.253 1.00 95.50 131 PHE A CA 1
ATOM 985 C C . PHE A 1 131 ? -5.481 1.215 8.260 1.00 95.50 131 PHE A C 1
ATOM 987 O O . PHE A 1 131 ? -5.997 0.141 8.568 1.00 95.50 131 PHE A O 1
ATOM 994 N N . GLY A 1 132 ? -4.194 1.302 7.924 1.00 93.88 132 GLY A N 1
ATOM 995 C CA . GLY A 1 132 ? -3.262 0.175 7.975 1.00 93.88 132 GLY A CA 1
ATOM 996 C C . GLY A 1 132 ? -3.472 -0.822 6.841 1.00 93.88 132 GLY A C 1
ATOM 997 O O . GLY A 1 132 ? -3.269 -2.022 7.010 1.00 93.88 132 GLY A O 1
ATOM 998 N N . PHE A 1 133 ? -3.935 -0.357 5.678 1.00 95.06 133 PHE A N 1
ATOM 999 C CA . PHE A 1 133 ? -4.335 -1.244 4.582 1.00 95.06 133 PHE A CA 1
ATOM 1000 C C . PHE A 1 133 ? -3.172 -2.004 3.943 1.00 95.06 133 PHE A C 1
ATOM 1002 O O . PHE A 1 133 ? -3.420 -2.878 3.109 1.00 95.06 133 PHE A O 1
ATOM 1009 N N . SER A 1 134 ? -1.923 -1.677 4.294 1.00 92.06 134 SER A N 1
ATOM 1010 C CA . SER A 1 134 ? -0.747 -2.476 3.946 1.00 92.06 134 SER A CA 1
ATOM 1011 C C . SER A 1 134 ? -0.649 -2.771 2.439 1.00 92.06 134 SER A C 1
ATOM 1013 O O . SER A 1 134 ? -0.300 -3.871 2.025 1.00 92.06 134 SER A O 1
ATOM 1015 N N . GLY A 1 135 ? -1.040 -1.798 1.604 1.00 89.00 135 GLY A N 1
ATOM 1016 C CA . GLY A 1 135 ? -1.006 -1.876 0.136 1.00 89.00 135 GLY A CA 1
ATOM 1017 C C . GLY A 1 135 ? -2.278 -2.396 -0.543 1.00 89.00 135 GLY A C 1
ATOM 1018 O O . GLY A 1 135 ? -2.417 -2.259 -1.757 1.00 89.00 135 GLY A O 1
ATOM 1019 N N . HIS A 1 136 ? -3.254 -2.910 0.208 1.00 88.69 136 HIS A N 1
ATOM 1020 C CA . HIS A 1 136 ? -4.454 -3.560 -0.343 1.00 88.69 136 HIS A CA 1
ATOM 1021 C C . HIS A 1 136 ? -5.704 -2.662 -0.352 1.00 88.69 136 HIS A C 1
ATOM 1023 O O . HIS A 1 136 ? -6.792 -3.090 -0.745 1.00 88.69 136 HIS A O 1
ATOM 1029 N N . GLY A 1 137 ? -5.564 -1.397 0.057 1.00 90.50 137 GLY A N 1
ATOM 1030 C CA . GLY A 1 137 ? -6.692 -0.491 0.298 1.00 90.50 137 GLY A CA 1
ATOM 1031 C C . GLY A 1 137 ? -7.543 -0.200 -0.937 1.00 90.50 137 GLY A C 1
ATOM 1032 O O . GLY A 1 137 ? -8.758 -0.065 -0.820 1.00 90.50 137 GLY A O 1
ATOM 1033 N N . PHE A 1 138 ? -6.939 -0.177 -2.131 1.00 91.00 138 PHE A N 1
ATOM 1034 C CA . PHE A 1 138 ? -7.676 0.075 -3.373 1.00 91.00 138 PHE A CA 1
ATOM 1035 C C . PHE A 1 138 ? -8.720 -1.016 -3.652 1.00 91.00 138 PHE A C 1
ATOM 1037 O O . PHE A 1 138 ? -9.885 -0.713 -3.898 1.00 91.00 138 PHE A O 1
ATOM 1044 N N . CYS A 1 139 ? -8.322 -2.288 -3.561 1.00 91.31 139 CYS A N 1
ATOM 1045 C CA . CYS A 1 139 ? -9.222 -3.417 -3.799 1.00 91.31 139 CYS A CA 1
ATOM 1046 C C . CYS A 1 139 ? -10.260 -3.573 -2.678 1.00 91.31 139 CYS A C 1
ATOM 1048 O O . CYS A 1 139 ? -11.391 -3.982 -2.938 1.00 91.31 139 CYS A O 1
ATOM 1050 N N . LEU A 1 140 ? -9.889 -3.238 -1.438 1.00 94.31 140 LEU A N 1
ATOM 1051 C CA . LEU A 1 140 ? -10.758 -3.381 -0.268 1.00 94.31 140 LEU A CA 1
ATOM 1052 C C . LEU A 1 140 ? -11.757 -2.226 -0.096 1.00 94.31 140 LEU A C 1
ATOM 1054 O O . LEU A 1 140 ? -12.753 -2.394 0.604 1.00 94.31 140 LEU A O 1
ATOM 1058 N N . GLY A 1 141 ? -11.551 -1.083 -0.755 1.00 95.62 141 GLY A N 1
ATOM 1059 C CA . GLY A 1 141 ? -12.381 0.120 -0.612 1.00 95.62 141 GLY A CA 1
ATOM 1060 C C . GLY A 1 141 ? -13.901 -0.127 -0.612 1.00 95.62 141 GLY A C 1
ATOM 1061 O O . GLY A 1 141 ? -14.567 0.304 0.331 1.00 95.62 141 GLY A O 1
ATOM 1062 N N . PRO A 1 142 ? -14.475 -0.857 -1.592 1.00 95.94 142 PRO A N 1
ATOM 1063 C CA . PRO A 1 142 ? -15.919 -1.096 -1.644 1.00 95.94 142 PRO A CA 1
ATOM 1064 C C . PRO A 1 142 ? -16.477 -1.903 -0.462 1.00 95.94 142 PRO A C 1
ATOM 1066 O O . PRO A 1 142 ? -17.563 -1.600 0.036 1.00 95.94 142 PRO A O 1
ATOM 1069 N N . VAL A 1 143 ? -15.768 -2.941 0.001 1.00 96.38 143 VAL A N 1
ATOM 1070 C CA . VAL A 1 143 ? -16.227 -3.746 1.147 1.00 96.38 143 VAL A CA 1
ATOM 1071 C C . VAL A 1 143 ? -16.022 -2.995 2.458 1.00 96.38 143 VAL A C 1
ATOM 1073 O O . VAL A 1 143 ? -16.937 -2.956 3.278 1.00 96.38 143 VAL A O 1
ATOM 1076 N N . THR A 1 144 ? -14.887 -2.309 2.600 1.00 97.19 144 THR A N 1
ATOM 1077 C CA . THR A 1 144 ? -14.604 -1.436 3.738 1.00 97.19 144 THR A CA 1
ATOM 1078 C C . THR A 1 144 ? -15.680 -0.369 3.884 1.00 97.19 144 THR A C 1
ATOM 1080 O O . THR A 1 144 ? -16.225 -0.215 4.968 1.00 97.19 144 THR A O 1
ATOM 1083 N N . GLY A 1 145 ? -16.063 0.319 2.805 1.00 97.19 145 GLY A N 1
ATOM 1084 C CA . GLY A 1 145 ? -17.096 1.355 2.858 1.00 97.19 145 GLY A CA 1
ATOM 1085 C C . GLY A 1 145 ? -18.429 0.854 3.427 1.00 97.19 145 GLY A C 1
ATOM 1086 O O . GLY A 1 145 ? -19.034 1.538 4.248 1.00 97.19 145 GLY A O 1
ATOM 1087 N N . ARG A 1 146 ? -18.856 -0.366 3.067 1.00 97.56 146 ARG A N 1
ATOM 1088 C CA . ARG A 1 146 ? -20.071 -0.989 3.632 1.00 97.56 146 ARG A CA 1
ATOM 1089 C C . ARG A 1 146 ? -19.928 -1.316 5.117 1.00 97.56 146 ARG A C 1
ATOM 1091 O O . ARG A 1 146 ? -20.853 -1.064 5.885 1.00 97.56 146 ARG A O 1
ATOM 1098 N N . ILE A 1 147 ? -18.768 -1.841 5.517 1.00 97.88 147 ILE A N 1
ATOM 1099 C CA . ILE A 1 147 ? -18.461 -2.122 6.924 1.00 97.88 147 ILE A CA 1
ATOM 1100 C C . ILE A 1 147 ? -18.525 -0.827 7.738 1.00 97.88 147 ILE A C 1
ATOM 1102 O O . ILE A 1 147 ? -19.236 -0.773 8.737 1.00 97.88 147 ILE A O 1
ATOM 1106 N N . LEU A 1 148 ? -17.837 0.228 7.292 1.00 97.69 148 LEU A N 1
ATOM 1107 C CA . LEU A 1 148 ? -17.810 1.509 8.000 1.00 97.69 148 LEU A CA 1
ATOM 1108 C C . LEU A 1 148 ? -19.188 2.165 8.052 1.00 97.69 148 LEU A C 1
ATOM 1110 O O . LEU A 1 148 ? -19.539 2.725 9.082 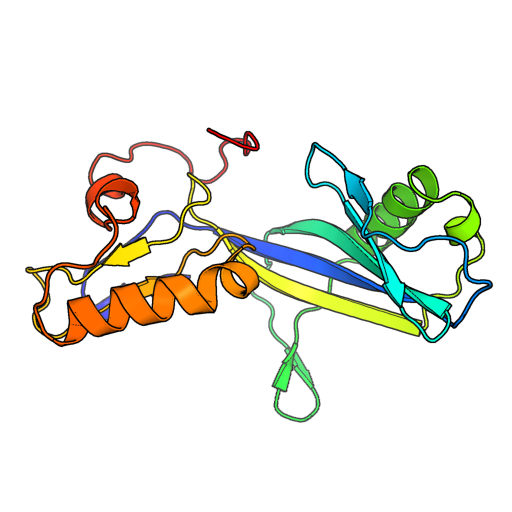1.00 97.69 148 LEU A O 1
ATOM 1114 N N . ALA A 1 149 ? -19.990 2.056 6.990 1.00 97.69 149 ALA A N 1
ATOM 1115 C CA . ALA A 1 149 ? -21.365 2.548 7.001 1.00 97.69 149 ALA A CA 1
ATOM 1116 C C . ALA A 1 149 ? -22.221 1.856 8.074 1.00 97.69 149 ALA A C 1
ATOM 1118 O O . ALA A 1 149 ? -23.012 2.527 8.728 1.00 97.69 149 ALA A O 1
ATOM 1119 N N . SER A 1 150 ? -22.034 0.550 8.297 1.00 97.69 150 SER A N 1
ATOM 1120 C CA . SER A 1 150 ? -22.719 -0.159 9.390 1.00 97.69 150 SER A CA 1
ATOM 1121 C C . SER A 1 150 ? -22.233 0.350 10.752 1.00 97.69 150 SER A C 1
ATOM 1123 O O . SER A 1 150 ? -23.038 0.723 11.597 1.00 97.69 150 SER A O 1
ATOM 1125 N N . LEU A 1 151 ? -20.910 0.458 10.936 1.00 97.06 151 LEU A N 1
ATOM 1126 C CA . LEU A 1 151 ? -20.313 0.920 12.195 1.00 97.06 151 LEU A CA 1
ATOM 1127 C C . LEU A 1 151 ? -20.736 2.346 12.576 1.00 97.06 151 LEU A C 1
ATOM 1129 O O . LEU A 1 151 ? -20.999 2.602 13.743 1.00 97.06 151 LEU A O 1
ATOM 1133 N N . VAL A 1 152 ? -20.832 3.261 11.608 1.00 97.19 152 VAL A N 1
ATOM 1134 C CA . VAL A 1 152 ? -21.274 4.650 11.839 1.00 97.19 152 VAL A CA 1
ATOM 1135 C C . VAL A 1 152 ? -22.730 4.728 12.312 1.00 97.19 152 VAL A C 1
ATOM 1137 O O . VAL A 1 152 ? -23.080 5.665 13.022 1.00 97.19 152 VAL A O 1
ATOM 1140 N N . ASN A 1 153 ? -23.574 3.766 11.931 1.00 96.50 153 ASN A N 1
ATOM 1141 C CA . ASN A 1 153 ? -24.982 3.707 12.337 1.00 96.50 153 ASN A CA 1
ATOM 1142 C C . ASN A 1 153 ? -25.213 2.837 13.588 1.00 96.50 153 ASN A C 1
ATOM 1144 O O . ASN A 1 153 ? -26.359 2.511 13.889 1.00 96.50 153 ASN A O 1
ATOM 1148 N N . ASP A 1 154 ? -24.148 2.437 14.294 1.00 94.00 154 ASP A N 1
ATOM 1149 C CA . ASP A 1 154 ? -24.199 1.478 15.408 1.00 94.00 154 ASP A CA 1
ATOM 1150 C C . ASP A 1 154 ? -24.830 0.121 15.017 1.00 94.00 154 ASP A C 1
ATOM 1152 O O . ASP A 1 154 ? -25.384 -0.611 15.842 1.00 94.00 154 ASP A O 1
ATOM 1156 N N . GLU A 1 155 ? -24.727 -0.244 13.737 1.00 96.00 155 GLU A N 1
ATOM 1157 C CA . GLU A 1 155 ? -25.232 -1.496 13.185 1.00 96.00 155 GLU A CA 1
ATOM 1158 C C . GLU A 1 155 ? -24.132 -2.563 13.125 1.00 96.00 155 GLU A C 1
ATOM 1160 O O . GLU A 1 155 ? -22.934 -2.289 12.993 1.00 96.00 155 GLU A O 1
ATOM 1165 N N . ARG A 1 156 ? -24.544 -3.833 13.178 1.00 95.06 156 ARG A N 1
ATOM 1166 C CA . ARG A 1 156 ? -23.629 -4.958 12.970 1.00 95.06 156 ARG A CA 1
ATOM 1167 C C . ARG A 1 156 ? -23.269 -5.050 11.478 1.00 95.06 156 ARG A C 1
ATOM 1169 O O . ARG A 1 156 ? -24.184 -5.224 10.679 1.00 95.06 156 ARG A O 1
ATOM 1176 N N . PRO A 1 157 ? -21.976 -5.040 11.101 1.00 96.19 157 PRO A N 1
ATOM 1177 C CA . PRO A 1 157 ? -21.579 -5.264 9.714 1.00 96.19 157 PRO A CA 1
ATOM 1178 C C . PRO A 1 157 ? -21.992 -6.650 9.203 1.00 96.19 157 PRO A C 1
ATOM 1180 O O . PRO A 1 157 ? -21.966 -7.631 9.950 1.00 96.19 157 PRO A O 1
ATOM 1183 N N . ASP A 1 158 ? -22.260 -6.745 7.900 1.00 92.19 158 ASP A N 1
ATOM 1184 C CA . ASP A 1 158 ? -22.586 -8.006 7.208 1.00 92.19 158 ASP A CA 1
ATOM 1185 C C . ASP A 1 158 ? -21.445 -9.042 7.230 1.00 92.19 158 ASP A C 1
ATOM 1187 O O . ASP A 1 158 ? -21.652 -10.222 6.941 1.00 92.19 158 ASP A O 1
ATOM 1191 N N . PHE A 1 159 ? -20.227 -8.605 7.554 1.00 92.19 159 PHE A N 1
ATOM 1192 C CA . PHE A 1 159 ? -19.017 -9.419 7.588 1.00 92.19 159 PHE A CA 1
ATOM 1193 C C . PHE A 1 159 ? -18.496 -9.534 9.020 1.00 92.19 159 PHE A C 1
ATOM 1195 O O . PHE A 1 159 ? -18.597 -8.587 9.803 1.00 92.19 159 PHE A O 1
ATOM 1202 N N . ASP A 1 160 ? -17.900 -10.678 9.362 1.00 93.31 160 ASP A N 1
ATOM 1203 C CA . ASP A 1 160 ? -17.151 -10.780 10.611 1.00 93.31 160 ASP A CA 1
ATOM 1204 C C . ASP A 1 160 ? -15.875 -9.944 10.507 1.00 93.31 160 ASP A C 1
ATOM 1206 O O . ASP A 1 160 ? -14.999 -10.214 9.683 1.00 93.31 160 ASP A O 1
ATOM 1210 N N . ILE A 1 161 ? -15.800 -8.910 11.342 1.00 95.69 161 ILE A N 1
ATOM 1211 C CA . ILE A 1 161 ? -14.666 -7.994 11.387 1.00 95.69 161 ILE A CA 1
ATOM 1212 C C . ILE A 1 161 ? -13.809 -8.157 12.640 1.00 95.69 161 ILE A C 1
ATOM 1214 O O . ILE A 1 161 ? -12.918 -7.341 12.856 1.00 95.69 161 ILE A O 1
ATOM 1218 N N . ALA A 1 162 ? -14.044 -9.185 13.465 1.00 95.06 162 ALA A N 1
ATOM 1219 C CA . ALA A 1 162 ? -13.219 -9.454 14.644 1.00 95.06 162 ALA A CA 1
ATOM 1220 C C . ALA A 1 162 ? -11.702 -9.476 14.336 1.00 95.06 162 ALA A C 1
ATOM 1222 O O . ALA A 1 162 ? -10.959 -8.845 15.091 1.00 95.06 162 ALA A O 1
ATOM 1223 N N . PRO A 1 163 ? -11.226 -10.066 13.215 1.00 94.19 163 PRO A N 1
ATOM 1224 C CA . PRO A 1 163 ? -9.804 -10.038 12.855 1.00 94.19 163 PRO A CA 1
ATOM 1225 C C . PRO A 1 163 ? -9.246 -8.644 12.532 1.00 94.19 163 PRO A C 1
ATOM 1227 O O . PRO A 1 163 ? -8.036 -8.468 12.541 1.00 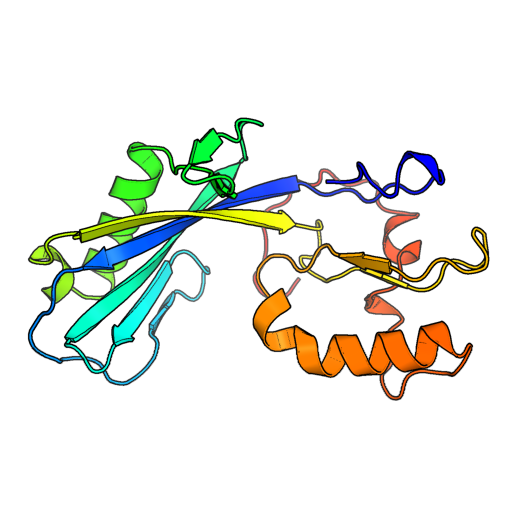94.19 163 PRO A O 1
ATOM 1230 N N . PHE A 1 164 ? -10.101 -7.657 12.244 1.00 95.81 164 PHE A N 1
ATOM 1231 C CA . PHE A 1 164 ? -9.699 -6.294 11.871 1.00 95.81 164 PHE A CA 1
ATOM 1232 C C . PHE A 1 164 ? -9.859 -5.288 13.015 1.00 95.81 164 PHE A C 1
ATOM 1234 O O . PHE A 1 164 ? -9.522 -4.116 12.847 1.00 95.81 164 PHE A O 1
ATOM 1241 N N . ARG A 1 165 ? -10.346 -5.719 14.185 1.00 95.12 165 ARG A N 1
ATOM 1242 C CA . ARG A 1 165 ? -10.500 -4.840 15.350 1.00 95.12 165 ARG A CA 1
ATOM 1243 C C . ARG A 1 165 ? -9.147 -4.332 15.834 1.00 95.12 165 ARG A C 1
ATOM 1245 O O . ARG A 1 165 ? -8.131 -5.020 15.720 1.00 95.12 165 ARG A O 1
ATOM 1252 N N . LEU A 1 166 ? -9.147 -3.133 16.405 1.00 94.31 166 LEU A N 1
ATOM 1253 C CA . LEU A 1 166 ? -7.982 -2.498 17.014 1.00 94.31 166 LEU A CA 1
ATOM 1254 C C . LEU A 1 166 ? -7.439 -3.340 18.175 1.00 94.31 166 LEU A C 1
ATOM 1256 O O . LEU A 1 166 ? -6.230 -3.500 18.330 1.00 94.31 166 LEU A O 1
ATOM 1260 N N . SER A 1 167 ? -8.349 -3.938 18.948 1.00 92.75 167 SER A N 1
ATOM 1261 C CA . SER A 1 167 ? -8.045 -4.725 20.146 1.00 92.75 167 SER A CA 1
ATOM 1262 C C . SER A 1 167 ? -7.144 -5.937 19.899 1.00 92.75 167 SER A C 1
ATOM 1264 O O . SER A 1 167 ? -6.517 -6.423 20.843 1.00 92.75 167 SER A O 1
ATOM 1266 N N . ARG A 1 168 ? -7.006 -6.400 18.647 1.00 92.81 168 ARG A N 1
ATOM 1267 C CA . ARG A 1 168 ? -6.070 -7.480 18.295 1.00 92.81 168 ARG A CA 1
ATOM 1268 C C . ARG A 1 168 ? -4.615 -7.130 18.617 1.00 92.81 168 ARG A C 1
ATOM 1270 O O . ARG A 1 168 ? -3.817 -8.027 18.868 1.00 92.81 168 ARG A O 1
ATOM 1277 N N . PHE A 1 169 ? -4.285 -5.839 18.687 1.00 91.56 169 PHE A N 1
ATOM 1278 C CA . PHE A 1 169 ? -2.950 -5.363 19.041 1.00 91.56 169 PHE A CA 1
ATOM 1279 C C . PHE A 1 169 ? -2.741 -5.123 20.543 1.00 91.56 169 PHE A C 1
ATOM 1281 O O . PHE A 1 169 ? -1.616 -4.856 20.951 1.00 91.56 169 PHE A O 1
ATOM 1288 N N . ASN A 1 170 ? -3.758 -5.289 21.400 1.00 87.25 170 ASN A N 1
ATOM 1289 C CA . ASN A 1 170 ? -3.625 -5.054 22.850 1.00 87.25 170 ASN A CA 1
ATOM 1290 C C . ASN A 1 170 ? -2.601 -5.979 23.531 1.00 87.25 170 ASN A C 1
ATOM 1292 O O . ASN A 1 170 ? -2.054 -5.638 24.575 1.00 87.25 170 ASN A O 1
ATOM 1296 N N . SER A 1 171 ? -2.364 -7.160 22.955 1.00 76.38 171 SER A N 1
ATOM 1297 C CA . SER A 1 171 ? -1.383 -8.142 23.438 1.00 76.38 171 SER A CA 1
ATOM 1298 C C . SER A 1 171 ? -0.128 -8.216 22.564 1.00 76.38 171 SER A C 1
ATOM 1300 O O . SER A 1 171 ? 0.708 -9.096 22.760 1.00 76.38 171 SER A O 1
ATOM 1302 N N . TRP A 1 172 ? 0.017 -7.302 21.598 1.00 74.62 172 TRP A N 1
ATOM 1303 C CA . TRP A 1 172 ? 1.147 -7.313 20.682 1.00 74.62 172 TRP A CA 1
ATOM 1304 C C . TRP A 1 172 ? 2.429 -6.906 21.415 1.00 74.62 172 TRP A C 1
ATOM 1306 O O . TRP A 1 172 ? 2.630 -5.744 21.760 1.00 74.62 172 TRP A O 1
ATOM 1316 N N . SER A 1 173 ? 3.304 -7.882 21.648 1.00 62.22 173 SER A N 1
ATOM 1317 C CA . SER A 1 173 ? 4.619 -7.693 22.269 1.00 62.22 173 SER A CA 1
ATOM 1318 C C . SER A 1 173 ? 5.771 -7.677 21.253 1.00 62.22 173 SER A C 1
ATOM 1320 O O . SER A 1 173 ? 6.931 -7.732 21.657 1.00 62.22 173 SER A O 1
ATOM 1322 N N . GLY A 1 174 ? 5.463 -7.702 19.950 1.00 59.34 174 GLY A N 1
ATOM 1323 C CA . GLY A 1 174 ? 6.419 -7.954 18.869 1.00 59.34 174 GLY A CA 1
ATOM 1324 C C . GLY A 1 174 ? 6.966 -6.700 18.183 1.00 59.34 174 GLY A C 1
ATOM 1325 O O . GLY A 1 174 ? 6.317 -5.657 18.129 1.00 59.34 174 GLY A O 1
ATOM 1326 N N . ASP A 1 175 ? 8.161 -6.841 17.617 1.00 55.53 175 ASP A N 1
ATOM 1327 C CA . ASP A 1 175 ? 8.787 -5.878 16.712 1.00 55.53 175 ASP A CA 1
ATOM 1328 C C . ASP A 1 175 ? 7.967 -5.779 15.408 1.00 55.53 175 ASP A C 1
ATOM 1330 O O . ASP A 1 175 ? 7.619 -6.803 14.817 1.00 55.53 175 ASP A O 1
ATOM 1334 N N . ALA A 1 176 ? 7.618 -4.562 14.977 1.00 56.19 176 ALA A N 1
ATOM 1335 C CA . ALA A 1 176 ? 6.841 -4.329 13.753 1.00 56.19 176 ALA A CA 1
ATOM 1336 C C . ALA A 1 176 ? 7.618 -4.699 12.471 1.00 56.19 176 ALA A C 1
ATOM 1338 O O . ALA A 1 176 ? 7.012 -4.794 11.407 1.00 56.19 176 ALA A O 1
ATOM 1339 N N . SER A 1 177 ? 8.923 -4.972 12.597 1.00 52.47 177 SER A N 1
ATOM 1340 C CA . SER A 1 177 ? 9.834 -5.336 11.508 1.00 52.47 177 SER A CA 1
ATOM 1341 C C . SER A 1 177 ? 9.909 -6.841 11.191 1.00 52.47 177 SER A C 1
ATOM 1343 O O . SER A 1 177 ? 10.760 -7.270 10.405 1.00 52.47 177 SER A O 1
ATOM 1345 N N . ALA A 1 178 ? 9.050 -7.677 11.794 1.00 50.44 178 ALA A N 1
ATOM 1346 C CA . ALA A 1 178 ? 9.018 -9.111 11.497 1.00 50.44 178 ALA A CA 1
ATOM 1347 C C . ALA A 1 178 ? 8.758 -9.364 9.992 1.00 50.44 178 ALA A C 1
ATOM 1349 O O . ALA A 1 178 ? 7.913 -8.697 9.392 1.00 50.44 178 ALA A O 1
ATOM 1350 N N . PRO A 1 179 ? 9.471 -10.315 9.353 1.00 45.97 179 PRO A N 1
ATOM 1351 C CA . PRO A 1 179 ? 9.359 -10.526 7.916 1.00 45.97 179 PRO A CA 1
ATOM 1352 C C . PRO A 1 179 ? 7.945 -10.971 7.539 1.00 45.97 179 PRO A C 1
ATOM 1354 O O . PRO A 1 179 ? 7.433 -11.962 8.055 1.00 45.97 179 PRO A O 1
ATOM 1357 N N . LEU A 1 180 ? 7.346 -10.238 6.601 1.00 47.31 180 LEU A N 1
ATOM 1358 C CA . LEU A 1 180 ? 6.020 -10.504 6.056 1.00 47.31 180 LEU A CA 1
ATOM 1359 C C . LEU A 1 180 ? 6.000 -11.878 5.380 1.00 47.31 180 LEU A C 1
ATOM 1361 O O . LEU A 1 180 ? 6.616 -12.077 4.331 1.00 47.31 180 LEU A O 1
ATOM 1365 N N . THR A 1 181 ? 5.261 -12.824 5.942 1.00 41.06 181 THR A N 1
ATOM 1366 C CA . THR A 1 181 ? 4.800 -13.998 5.204 1.00 41.06 181 THR A CA 1
ATOM 1367 C C . THR A 1 181 ? 3.521 -13.611 4.469 1.00 41.06 181 THR A C 1
ATOM 1369 O O . THR A 1 181 ? 2.638 -12.957 5.022 1.00 41.06 181 THR A O 1
ATOM 1372 N N . LEU A 1 182 ? 3.418 -13.976 3.186 1.00 36.25 182 LEU A N 1
ATOM 1373 C CA . LEU A 1 182 ? 2.339 -13.510 2.303 1.00 36.25 182 LEU A CA 1
ATOM 1374 C C . LEU A 1 182 ? 0.925 -13.879 2.809 1.00 36.25 182 LEU A C 1
ATOM 1376 O O . LEU A 1 182 ? -0.037 -13.319 2.303 1.00 36.25 182 LEU A O 1
ATOM 1380 N N . HIS A 1 183 ? 0.778 -14.763 3.805 1.00 31.39 183 HIS A N 1
ATOM 1381 C CA . HIS A 1 183 ? -0.498 -15.136 4.428 1.00 31.39 183 HIS A CA 1
ATOM 1382 C C . HIS A 1 183 ? -0.344 -15.595 5.895 1.00 31.39 183 HIS A C 1
ATOM 1384 O O . HIS A 1 183 ? -0.858 -16.654 6.259 1.00 31.39 183 HIS A O 1
ATOM 1390 N N . GLY A 1 184 ? 0.329 -14.800 6.733 1.00 33.56 184 GLY A N 1
ATOM 1391 C CA . GLY A 1 184 ? 0.531 -15.128 8.153 1.00 33.56 184 GLY A CA 1
ATOM 1392 C C . GLY A 1 184 ? 1.606 -16.173 8.418 1.00 33.56 184 GLY A C 1
ATOM 1393 O O . GLY A 1 184 ? 2.148 -16.760 7.450 1.00 33.56 184 GLY A O 1
#

Sequence (184 aa):
GNDLINPLGLNVPMEVMMVTMMNSAPMERIIDPVIGTANATGSARQEPDGKFRCGGGHETWNGDIGVEDGFPRVRPSVTNLLWAMENISDLIPAFRQARIERFWAGLIDQTPDALPVLDAPAETPGLVIAFGFSGHGFCLGPVTGRILASLVNDERPDFDIAPFRLSRFNSWSGDASAPLTLHG

Secondary structure (DSSP, 8-state):
--TTTGGGT-----EEEEEEEEEEEE------S-EE-TTSSEEEEE-TTSEEEEEEEEEE--S--EEETTEEE----HHHHHHHHHHHHHH-GGGGGPPEEEEEEEEEEE-TTSPPEEE--TTSTT--EEE-BTT-HHHHHHHHHHHHHHHHTTPPPSS--GGG-GGGGTT--S-TTS---TT-

Mean predicted aligned error: 5.51 Å

Foldseek 3Di:
DCPPPVVVVADAPKFKKKKKKFKFDADPDDDDDWDADPLRQKIWDQDPSRMIIMIHFIDGDPPDWDADPNDTFDADDPVRVVSRQVVVCVVPVVSVPTHTPDMGMDIAIAGLQLPWAFDDDPSDHQDTDTGRNNPPCVVCVVVSVQCSVCVNVVHHGPDDCPVRHSCVCVPPPDDSPPDDDVHD